Protein AF-A0A2V8EY03-F1 (afdb_monomer)

Nearest PDB structures (foldseek):
  9e9r-assembly1_A  TM=2.839E-01  e=5.699E+00  Homo sapiens

Mean predicted aligned error: 10.55 Å

Sequence (210 aa):
YAADNVRARGQITAAAVLVAEADVLAYGANVTTTKGSIGVDEPFPFRFQSTAGAVDLRRVPATVPVPRVESLLTFEYDVSGQFGDPFIIGHATFARSAFLGATIGAGTVGSIDTRQKPLRFSGDGGIDGINLKRFGEGLDVGWLRDPRYAGTVSGHFHMDGAGTSAAALTLSGDGHVSIAELFNRSGGALRGREARRVADRIGERHRDRP

Solvent-accessible surface area (backbone atoms only — not comparable to full-atom values): 10659 Å² total; per-residue (Å²): 137,71,70,44,78,75,46,74,45,65,48,80,55,98,62,29,41,37,34,55,36,31,40,33,34,46,54,78,14,46,34,41,33,66,37,34,39,35,36,74,53,89,45,29,39,35,37,39,35,33,35,42,35,56,35,34,42,62,52,49,60,88,90,52,90,63,73,73,32,66,37,35,36,26,30,39,32,46,36,37,38,28,66,50,85,65,34,45,37,37,41,34,42,24,42,70,20,34,48,62,81,13,39,37,33,59,71,19,35,37,39,37,32,53,78,44,87,64,27,38,35,37,37,42,36,41,37,38,55,38,37,32,40,54,45,12,64,63,69,70,36,71,75,36,52,39,68,77,52,34,35,38,37,23,27,39,40,38,37,41,36,32,42,85,42,90,90,52,50,50,74,53,63,59,62,56,74,71,43,46,48,38,42,48,100,73,89,46,80,39,61,57,73,59,46,48,60,53,52,56,56,53,63,59,67,68,73,78,65,136

Radius of gyration: 20.12 Å; Cα contacts (8 Å, |Δi|>4): 514; chains: 1; bounding box: 48×39×58 Å

pLDDT: mean 78.62, std 20.46, range [29.91, 98.0]

Structure (mmCIF, N/CA/C/O backbone):
data_AF-A0A2V8EY03-F1
#
_entry.id   AF-A0A2V8EY03-F1
#
loop_
_atom_site.group_PDB
_atom_site.id
_atom_site.type_symbol
_atom_site.label_atom_id
_atom_site.label_alt_id
_atom_site.label_comp_id
_atom_site.label_asym_id
_atom_site.label_entity_id
_atom_site.label_seq_id
_atom_site.pdbx_PDB_ins_code
_atom_site.Cartn_x
_atom_site.Cartn_y
_atom_site.Cartn_z
_atom_site.occupancy
_atom_site.B_iso_or_equiv
_atom_site.auth_seq_id
_atom_site.auth_comp_id
_atom_site.auth_asym_id
_atom_site.auth_atom_id
_atom_site.pdbx_PDB_model_num
ATOM 1 N N . TYR A 1 1 ? -13.376 -13.787 0.606 1.00 52.00 1 TYR A N 1
ATOM 2 C CA . TYR A 1 1 ? -12.033 -13.322 1.004 1.00 52.00 1 TYR A CA 1
ATOM 3 C C . TYR A 1 1 ? -11.256 -14.540 1.476 1.00 52.00 1 TYR A C 1
ATOM 5 O O . TYR A 1 1 ? -11.828 -15.320 2.223 1.00 52.00 1 TYR A O 1
ATOM 13 N N . ALA A 1 2 ? -10.043 -14.763 0.963 1.00 58.56 2 ALA A N 1
ATOM 14 C CA . ALA A 1 2 ? -9.224 -15.933 1.292 1.00 58.56 2 ALA A CA 1
ATOM 15 C C . ALA A 1 2 ? -8.099 -15.493 2.234 1.00 58.56 2 ALA A C 1
ATOM 17 O O . ALA A 1 2 ? -7.255 -14.679 1.854 1.00 58.56 2 ALA A O 1
ATOM 18 N N . ALA A 1 3 ? -8.147 -15.984 3.465 1.00 63.00 3 ALA A N 1
ATOM 19 C CA . ALA A 1 3 ? -7.139 -15.767 4.484 1.00 63.00 3 ALA A CA 1
ATOM 20 C C . ALA A 1 3 ? -6.857 -17.121 5.129 1.00 63.00 3 ALA A C 1
ATOM 22 O O . ALA A 1 3 ? -7.783 -17.784 5.595 1.00 63.00 3 ALA A O 1
ATOM 23 N N . ASP A 1 4 ? -5.591 -17.506 5.136 1.00 75.38 4 ASP A N 1
ATOM 24 C CA . ASP A 1 4 ? -5.122 -18.748 5.729 1.00 75.38 4 ASP A CA 1
ATOM 25 C C . ASP A 1 4 ? -4.321 -18.431 6.996 1.00 75.38 4 ASP A C 1
ATOM 27 O O . ASP A 1 4 ? -3.802 -17.325 7.171 1.00 75.38 4 ASP A O 1
ATOM 31 N N . ASN A 1 5 ? -4.203 -19.416 7.887 1.00 76.88 5 ASN A N 1
ATOM 32 C CA . ASN A 1 5 ? -3.362 -19.343 9.087 1.00 76.88 5 ASN A CA 1
ATOM 33 C C . ASN A 1 5 ? -3.631 -18.126 9.986 1.00 76.88 5 ASN A C 1
ATOM 35 O O . ASN A 1 5 ? -2.702 -17.547 10.542 1.00 76.88 5 ASN A O 1
ATOM 39 N N . VAL A 1 6 ? -4.903 -17.763 10.151 1.00 82.00 6 VAL A N 1
ATOM 40 C CA . VAL A 1 6 ? -5.304 -16.664 11.033 1.00 82.00 6 VAL A CA 1
ATOM 41 C C . VAL A 1 6 ? -5.027 -17.045 12.487 1.00 82.00 6 VAL A C 1
ATOM 43 O O . VAL A 1 6 ? -5.628 -17.976 13.026 1.00 82.00 6 VAL A O 1
ATOM 46 N N . ARG A 1 7 ? -4.139 -16.298 13.139 1.00 88.00 7 ARG A N 1
ATOM 47 C CA . ARG A 1 7 ? -3.936 -16.316 14.590 1.00 88.00 7 ARG A CA 1
ATOM 48 C C . ARG A 1 7 ? -4.198 -14.917 15.101 1.00 88.00 7 ARG A C 1
ATOM 50 O O . ARG A 1 7 ? -3.575 -13.986 14.623 1.00 88.00 7 ARG A O 1
ATOM 57 N N . ALA A 1 8 ? -5.116 -14.758 16.044 1.00 88.81 8 ALA A N 1
ATOM 58 C CA . ALA A 1 8 ? -5.439 -13.450 16.595 1.00 88.81 8 ALA A CA 1
ATOM 59 C C . ALA A 1 8 ? -5.642 -13.542 18.102 1.00 88.81 8 ALA A C 1
ATOM 61 O O . ALA A 1 8 ? -6.217 -14.509 18.608 1.00 88.81 8 ALA A O 1
ATOM 62 N N . ARG A 1 9 ? -5.198 -12.510 18.810 1.00 93.00 9 ARG A N 1
ATOM 63 C CA . ARG A 1 9 ? -5.432 -12.332 20.237 1.00 93.00 9 ARG A CA 1
ATOM 64 C C . ARG A 1 9 ? -6.018 -10.953 20.470 1.00 93.00 9 ARG A C 1
ATOM 66 O O . ARG A 1 9 ? -5.581 -9.952 19.904 1.00 93.00 9 ARG A O 1
ATOM 73 N N . GLY A 1 10 ? -7.012 -10.906 21.341 1.00 91.38 10 GLY A N 1
ATOM 74 C CA . GLY A 1 10 ? -7.762 -9.693 21.583 1.00 91.38 10 GLY A CA 1
ATOM 75 C C . GLY A 1 10 ? -8.733 -9.825 22.738 1.00 91.38 10 GLY A C 1
ATOM 76 O O . GLY A 1 10 ? -8.741 -10.825 23.457 1.00 91.38 10 GLY A O 1
ATOM 77 N N . GLN A 1 11 ? -9.545 -8.792 22.906 1.00 94.56 11 GLN A N 1
ATOM 78 C CA . GLN A 1 11 ? -10.611 -8.734 23.894 1.00 94.56 11 GLN A CA 1
ATOM 79 C C . GLN A 1 11 ? -11.867 -8.184 23.236 1.00 94.56 11 GLN A C 1
ATOM 81 O O . GLN A 1 11 ? -11.807 -7.224 22.472 1.00 94.56 11 GLN A O 1
ATOM 86 N N . ILE A 1 12 ? -13.010 -8.783 23.551 1.00 92.06 12 ILE A N 1
ATOM 87 C CA . ILE A 1 12 ? -14.308 -8.239 23.168 1.00 92.06 12 ILE A CA 1
ATOM 88 C C . ILE A 1 12 ? -14.831 -7.453 24.363 1.00 92.06 12 ILE A C 1
ATOM 90 O O . ILE A 1 12 ? -14.887 -7.961 25.482 1.00 92.06 12 ILE A O 1
ATOM 94 N N . THR A 1 13 ? -15.179 -6.200 24.120 1.00 93.19 13 THR A N 1
ATOM 95 C CA . THR A 1 13 ? -15.800 -5.302 25.092 1.00 93.19 13 THR A CA 1
ATOM 96 C C . THR A 1 13 ? -17.244 -5.045 24.681 1.00 93.19 13 THR A C 1
ATOM 98 O O . THR A 1 13 ? -17.660 -5.425 23.588 1.00 93.19 13 THR A O 1
ATOM 101 N N . ALA A 1 14 ? -18.005 -4.353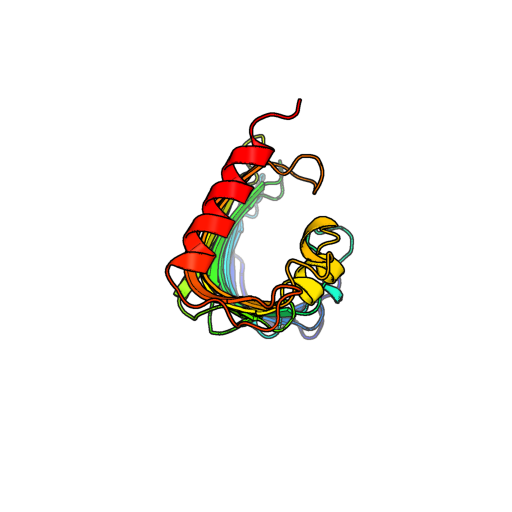 25.528 1.00 90.69 14 ALA A N 1
ATOM 102 C CA . ALA A 1 14 ? -19.360 -3.940 25.175 1.00 90.69 14 ALA A CA 1
ATOM 103 C C . ALA A 1 14 ? -19.413 -2.995 23.957 1.00 90.69 14 ALA A C 1
ATOM 105 O O . ALA A 1 14 ? -20.443 -2.937 23.305 1.00 90.69 14 ALA A O 1
ATOM 106 N N . ALA A 1 15 ? -18.326 -2.271 23.654 1.00 91.19 15 ALA A N 1
ATOM 107 C CA . ALA A 1 15 ? -18.297 -1.248 22.603 1.00 91.19 15 ALA A CA 1
ATOM 108 C C . ALA A 1 15 ? -17.437 -1.626 21.380 1.00 91.19 15 ALA A C 1
ATOM 110 O O . ALA A 1 15 ? -17.588 -1.048 20.303 1.00 91.19 15 ALA A O 1
ATOM 111 N N . ALA A 1 16 ? -16.496 -2.562 21.527 1.00 94.25 16 ALA A N 1
ATOM 112 C CA . ALA A 1 16 ? -15.531 -2.880 20.479 1.00 94.25 16 ALA A CA 1
ATOM 113 C C . ALA A 1 16 ? -14.895 -4.265 20.633 1.00 94.25 16 ALA A C 1
ATOM 115 O O . ALA A 1 16 ? -14.679 -4.757 21.744 1.00 94.25 16 ALA A O 1
ATOM 116 N N . VAL A 1 17 ? -14.478 -4.829 19.504 1.00 94.81 17 VAL A N 1
ATOM 117 C CA . VAL A 1 17 ? -13.487 -5.903 19.426 1.00 94.81 17 VAL A CA 1
ATOM 118 C C . VAL A 1 17 ? -12.104 -5.264 19.340 1.00 94.81 17 VAL A C 1
ATOM 120 O O . VAL A 1 17 ? -11.793 -4.584 18.365 1.00 94.81 17 VAL A O 1
ATOM 123 N N . LEU A 1 18 ? -11.272 -5.473 20.356 1.00 95.38 18 LEU A N 1
ATOM 124 C CA . LEU A 1 18 ? -9.893 -4.992 20.419 1.00 95.38 18 LEU A CA 1
ATOM 125 C C . LEU A 1 18 ? -8.947 -6.111 19.989 1.00 95.38 18 LEU A C 1
ATOM 127 O O . LEU A 1 18 ? -8.931 -7.174 20.605 1.00 95.38 18 LEU A O 1
ATOM 131 N N . VAL A 1 19 ? -8.141 -5.866 18.961 1.00 93.69 19 VAL A N 1
ATOM 132 C CA . VAL A 1 19 ? -7.123 -6.796 18.459 1.00 93.69 19 VAL A CA 1
ATOM 133 C C . VAL A 1 19 ? -5.767 -6.341 18.991 1.00 93.69 19 VAL A C 1
ATOM 135 O O . VAL A 1 19 ? -5.288 -5.265 18.635 1.00 93.69 19 VAL A O 1
ATOM 138 N N . ALA A 1 20 ? -5.171 -7.140 19.874 1.00 92.75 20 ALA A N 1
ATOM 139 C CA . ALA A 1 20 ? -3.846 -6.875 20.430 1.00 92.75 20 ALA A CA 1
ATOM 140 C C . ALA A 1 20 ? -2.740 -7.343 19.478 1.00 92.75 20 ALA A C 1
ATOM 142 O O . ALA A 1 20 ? -1.731 -6.671 19.327 1.00 92.75 20 ALA A O 1
ATOM 143 N N . GLU A 1 21 ? -2.946 -8.485 18.828 1.00 92.75 21 GLU A N 1
ATOM 144 C CA . GLU A 1 21 ? -2.039 -9.034 17.823 1.00 92.75 21 GLU A CA 1
ATOM 145 C C . GLU A 1 21 ? -2.836 -9.912 16.855 1.00 92.75 21 GLU A C 1
ATOM 147 O O . GLU A 1 21 ? -3.789 -10.587 17.265 1.00 92.75 21 GLU A O 1
ATOM 152 N N . ALA A 1 22 ? -2.469 -9.905 15.577 1.00 91.56 22 ALA A N 1
ATOM 153 C CA . ALA A 1 22 ? -2.949 -10.898 14.627 1.00 91.56 22 ALA A CA 1
ATOM 154 C C . ALA A 1 22 ? -1.904 -11.198 13.554 1.00 91.56 22 ALA A C 1
ATOM 156 O O . ALA A 1 22 ? -1.328 -10.274 12.998 1.00 91.56 22 ALA A O 1
ATOM 157 N N . ASP A 1 23 ? -1.721 -12.469 13.221 1.00 93.25 23 ASP A N 1
ATOM 158 C CA . ASP A 1 23 ? -0.920 -12.938 12.097 1.00 93.25 23 ASP A CA 1
ATOM 159 C C . ASP A 1 23 ? -1.831 -13.642 11.099 1.00 93.25 23 ASP A C 1
ATOM 161 O O . ASP A 1 23 ? -2.635 -14.507 11.463 1.00 93.25 23 ASP A O 1
ATOM 165 N N . VAL A 1 24 ? -1.731 -13.248 9.833 1.00 90.12 24 VAL A N 1
ATOM 166 C CA . VAL A 1 24 ? -2.595 -13.733 8.759 1.00 90.12 24 VAL A CA 1
ATOM 167 C C . VAL A 1 24 ? -1.783 -13.912 7.485 1.00 90.12 24 VAL A C 1
ATOM 169 O O . VAL A 1 24 ? -1.008 -13.037 7.102 1.00 90.12 24 VAL A O 1
ATOM 172 N N . LEU A 1 25 ? -2.013 -15.016 6.774 1.00 88.19 25 LEU A N 1
ATOM 173 C CA . LEU A 1 25 ? -1.586 -15.155 5.387 1.00 88.19 25 LEU A CA 1
ATOM 174 C C . LEU A 1 25 ? -2.746 -14.738 4.478 1.00 88.19 25 LEU A C 1
ATOM 176 O O . LEU A 1 25 ? -3.674 -15.508 4.230 1.00 88.19 25 LEU A O 1
ATOM 180 N N . ALA A 1 26 ? -2.706 -13.506 3.981 1.00 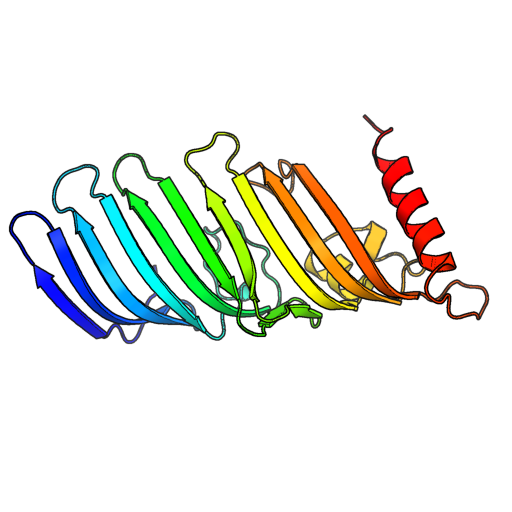83.19 26 ALA A N 1
ATOM 181 C CA . ALA A 1 26 ? -3.734 -12.961 3.102 1.00 83.19 26 ALA A CA 1
ATOM 182 C C . ALA A 1 26 ? -3.198 -12.900 1.672 1.00 83.19 26 ALA A C 1
ATOM 184 O O . ALA A 1 26 ? -2.265 -12.158 1.376 1.00 83.19 26 ALA A O 1
ATOM 185 N N . TYR A 1 27 ? -3.780 -13.687 0.765 1.00 82.81 27 TYR A N 1
ATOM 186 C CA . TYR A 1 27 ? -3.400 -13.687 -0.658 1.00 82.81 27 TYR A CA 1
ATOM 187 C C . TYR A 1 27 ? -1.919 -14.023 -0.920 1.00 82.81 27 TYR A C 1
ATOM 189 O O . TYR A 1 27 ? -1.349 -13.659 -1.946 1.00 82.81 27 TYR A O 1
ATOM 197 N N . GLY A 1 28 ? -1.292 -14.774 -0.011 1.00 83.38 28 GLY A N 1
ATOM 198 C CA . GLY A 1 28 ? 0.138 -15.095 -0.049 1.00 83.38 28 GLY A CA 1
ATOM 199 C C . GLY A 1 28 ? 1.054 -14.011 0.525 1.00 83.38 28 GLY A C 1
ATOM 200 O O . GLY A 1 28 ? 2.261 -14.224 0.544 1.00 83.38 28 GLY A O 1
ATOM 201 N N . ALA A 1 29 ? 0.501 -12.893 1.003 1.00 88.38 29 ALA A N 1
ATOM 202 C CA . ALA A 1 29 ? 1.228 -11.892 1.770 1.00 88.38 29 ALA A CA 1
ATOM 203 C C . ALA A 1 29 ? 1.115 -12.183 3.269 1.00 88.38 29 ALA A C 1
ATOM 205 O O . ALA A 1 29 ? 0.038 -12.536 3.761 1.00 88.38 29 ALA A O 1
ATOM 206 N N . ASN A 1 30 ? 2.218 -12.001 3.990 1.00 92.38 30 ASN A N 1
ATOM 207 C CA . ASN A 1 30 ? 2.217 -12.085 5.446 1.00 92.38 30 ASN A CA 1
ATOM 208 C C . ASN A 1 30 ? 1.724 -10.755 6.003 1.00 92.38 30 ASN A C 1
ATOM 210 O O . ASN A 1 30 ? 2.289 -9.713 5.673 1.00 92.38 30 ASN A O 1
ATOM 214 N N . VAL A 1 31 ? 0.684 -10.791 6.825 1.00 93.50 31 VAL A N 1
ATOM 215 C CA . VAL A 1 31 ? 0.124 -9.615 7.482 1.00 93.50 31 VAL A CA 1
ATOM 216 C C . VAL A 1 31 ? 0.211 -9.813 8.984 1.00 93.50 31 VAL A C 1
ATOM 218 O O . VAL A 1 31 ? -0.333 -10.785 9.503 1.00 93.50 31 VAL A O 1
ATOM 221 N N . THR A 1 32 ? 0.854 -8.871 9.665 1.00 95.44 32 THR A N 1
ATOM 222 C CA . THR A 1 32 ? 0.907 -8.817 11.127 1.00 95.44 32 THR A CA 1
ATOM 223 C C . THR A 1 32 ? 0.245 -7.531 11.595 1.00 95.44 32 THR A C 1
ATOM 225 O O . THR A 1 32 ? 0.669 -6.439 11.230 1.00 95.44 32 THR A O 1
ATOM 228 N N . THR A 1 33 ? -0.800 -7.639 12.403 1.00 94.25 33 THR A N 1
ATOM 229 C CA . THR A 1 33 ? -1.476 -6.523 13.065 1.00 94.25 33 THR A CA 1
ATOM 230 C C . THR A 1 33 ? -0.955 -6.402 14.486 1.00 94.25 33 THR A C 1
ATOM 232 O O . THR A 1 33 ? -1.011 -7.367 15.238 1.00 94.25 33 THR A O 1
ATOM 235 N N . THR A 1 34 ? -0.492 -5.216 14.873 1.00 92.81 34 THR A N 1
ATOM 236 C CA . THR A 1 34 ? 0.015 -4.929 16.230 1.00 92.81 34 THR A CA 1
ATOM 237 C C . THR A 1 34 ? -0.983 -4.154 17.081 1.00 92.81 34 THR A C 1
ATOM 239 O O . THR A 1 34 ? -0.852 -4.075 18.300 1.00 92.81 34 THR A O 1
ATOM 242 N N . LYS A 1 35 ? -1.983 -3.545 16.440 1.00 93.00 35 LYS A N 1
ATOM 243 C CA . LYS A 1 35 ? -3.084 -2.866 17.113 1.00 93.00 35 LYS A CA 1
ATOM 244 C C . LYS A 1 35 ? -4.276 -2.784 16.181 1.00 93.00 35 LYS A C 1
ATOM 246 O O . LYS A 1 35 ? -4.161 -2.262 15.076 1.00 93.00 35 LYS A O 1
ATOM 251 N N . GLY A 1 36 ? -5.429 -3.251 16.630 1.00 94.25 36 GLY A N 1
ATOM 252 C CA . GLY A 1 36 ? -6.662 -3.140 15.868 1.00 94.25 36 GLY A CA 1
ATOM 253 C C . GLY A 1 36 ? -7.879 -2.916 16.745 1.00 94.25 36 GLY A C 1
ATOM 254 O O . GLY A 1 36 ? -7.889 -3.240 17.932 1.00 94.25 36 GLY A O 1
ATOM 255 N N . SER A 1 37 ? -8.920 -2.360 16.150 1.00 96.06 37 SER A N 1
ATOM 256 C CA . SER A 1 37 ? -10.213 -2.171 16.794 1.00 96.06 37 SER A CA 1
ATOM 257 C C . SER A 1 37 ? -11.321 -2.240 15.759 1.00 96.06 37 SER A C 1
ATOM 259 O O . SER A 1 37 ? -11.172 -1.651 14.689 1.00 96.06 37 SER A O 1
ATOM 261 N N . ILE A 1 38 ? -12.428 -2.891 16.100 1.00 95.56 38 ILE A N 1
ATOM 262 C CA . ILE A 1 38 ? -13.676 -2.868 15.333 1.00 95.56 38 ILE A CA 1
ATOM 263 C C . ILE A 1 38 ? -14.803 -2.496 16.300 1.00 95.56 38 ILE A C 1
ATOM 265 O O . ILE A 1 38 ? -15.003 -3.192 17.294 1.00 95.56 38 ILE A O 1
ATOM 269 N N . GLY A 1 39 ? -15.516 -1.403 16.039 1.00 94.56 39 GLY A N 1
ATOM 270 C CA . GLY A 1 39 ? -16.718 -1.024 16.779 1.00 94.56 39 GLY A CA 1
ATOM 271 C C . GLY A 1 39 ? -17.846 -2.020 16.519 1.00 94.56 39 GLY A C 1
ATOM 272 O O . GLY A 1 39 ? -18.019 -2.473 15.389 1.00 94.56 39 GLY A O 1
ATOM 273 N N . VAL A 1 40 ? -18.583 -2.388 17.567 1.00 94.19 40 VAL A N 1
ATOM 274 C CA . VAL A 1 40 ? -19.677 -3.375 17.463 1.00 94.19 40 VAL A CA 1
ATOM 275 C C . VAL A 1 40 ? -21.012 -2.755 17.063 1.00 94.19 40 VAL A C 1
ATOM 277 O O . VAL A 1 40 ? -21.906 -3.487 16.655 1.00 94.19 40 VAL A O 1
ATOM 280 N N . ASP A 1 41 ? -21.128 -1.432 17.154 1.00 92.06 41 ASP A N 1
ATOM 281 C CA . ASP A 1 41 ? -22.307 -0.677 16.741 1.00 92.06 41 ASP A CA 1
ATOM 282 C C . ASP A 1 41 ? -22.111 -0.100 15.338 1.00 92.06 41 ASP A C 1
ATOM 284 O O . ASP A 1 41 ? -20.998 0.287 14.961 1.00 92.06 41 ASP A O 1
ATOM 288 N N . GLU A 1 42 ? -23.200 -0.005 14.573 1.00 89.75 42 GLU A N 1
ATOM 289 C CA . GLU A 1 42 ? -23.217 0.646 13.261 1.00 89.75 42 GLU A CA 1
ATOM 290 C C . GLU A 1 42 ? -22.685 2.096 13.379 1.00 89.75 42 GLU A C 1
ATOM 292 O O . GLU A 1 42 ? -23.058 2.803 14.320 1.00 89.75 42 GLU A O 1
ATOM 297 N N . PRO A 1 43 ? -21.779 2.566 12.491 1.00 93.50 43 PRO A N 1
ATOM 298 C CA . PRO A 1 43 ? -21.393 2.010 11.186 1.00 93.50 43 PRO A CA 1
ATOM 299 C C . PRO A 1 43 ? -20.271 0.959 11.222 1.00 93.50 43 PRO A C 1
ATOM 301 O O . PRO A 1 43 ? -19.668 0.656 10.192 1.00 93.50 43 PRO A O 1
ATOM 304 N N . PHE A 1 44 ? -19.977 0.382 12.385 1.00 94.56 44 PHE A N 1
ATOM 305 C CA . PHE A 1 44 ? -18.895 -0.578 12.607 1.00 94.56 44 PHE A CA 1
ATOM 306 C C . PHE A 1 44 ? -17.534 0.006 12.197 1.00 94.56 44 PHE A C 1
ATOM 308 O O . PHE A 1 44 ? -16.883 -0.492 11.268 1.00 94.56 44 PHE A O 1
ATOM 315 N N . PRO A 1 45 ? -17.105 1.111 12.836 1.00 96.19 45 PRO A N 1
ATOM 316 C CA . PRO A 1 45 ? -15.829 1.734 12.524 1.00 96.19 45 PRO A CA 1
ATOM 317 C C . PRO A 1 45 ? -14.685 0.774 12.837 1.00 96.19 45 PRO A C 1
ATOM 319 O O . PRO A 1 45 ? -14.722 0.049 13.830 1.00 96.19 45 PRO A O 1
ATOM 322 N N . PHE A 1 46 ? -13.633 0.795 12.032 1.00 96.00 46 PHE A N 1
ATOM 323 C CA . PHE A 1 46 ? -12.443 -0.005 12.274 1.00 96.00 46 PHE A CA 1
ATOM 324 C C . PHE A 1 46 ? -11.167 0.819 12.154 1.00 96.00 46 PHE A C 1
ATOM 326 O O . PHE A 1 46 ? -11.111 1.834 11.458 1.00 96.00 46 PHE A O 1
ATOM 333 N N . ARG A 1 47 ? -10.117 0.344 12.824 1.00 96.69 47 ARG A N 1
ATOM 334 C CA . ARG A 1 47 ? -8.746 0.817 12.645 1.00 96.69 47 ARG A CA 1
ATOM 335 C C . ARG A 1 47 ? -7.776 -0.335 12.831 1.00 96.69 47 ARG A C 1
ATOM 337 O O . ARG A 1 47 ? -7.949 -1.114 13.762 1.00 96.69 47 ARG A O 1
ATOM 344 N N . PHE A 1 48 ? -6.752 -0.411 11.992 1.00 95.50 48 PHE A N 1
ATOM 345 C CA . PHE A 1 48 ? -5.687 -1.400 12.091 1.00 95.50 48 PHE A CA 1
ATOM 346 C C . PHE A 1 48 ? -4.332 -0.755 11.825 1.00 95.50 48 PHE A C 1
ATOM 348 O O . PHE A 1 48 ? -4.151 -0.073 10.822 1.00 95.50 48 PHE A O 1
ATOM 355 N N . GLN A 1 49 ? -3.383 -1.023 12.713 1.00 96.81 49 GLN A N 1
ATOM 356 C CA . GLN A 1 49 ? -1.960 -0.775 12.534 1.00 96.81 49 GLN A CA 1
ATOM 357 C C . GLN A 1 49 ? -1.312 -2.118 12.246 1.00 96.81 49 GLN A C 1
ATOM 359 O O . GLN A 1 49 ? -1.467 -3.074 13.015 1.00 96.81 49 GLN A O 1
ATOM 364 N N . SER A 1 50 ? -0.704 -2.248 11.076 1.00 95.69 50 SER A N 1
ATOM 365 C CA . SER A 1 50 ? -0.265 -3.541 10.565 1.00 95.69 50 SER A CA 1
ATOM 366 C C . SER A 1 50 ? 0.949 -3.412 9.660 1.00 95.69 50 SER A C 1
ATOM 368 O O . SER A 1 50 ? 1.231 -2.351 9.119 1.00 95.69 50 SER A O 1
ATOM 370 N N . THR A 1 51 ? 1.639 -4.523 9.460 1.00 96.75 51 THR A N 1
ATOM 371 C CA . THR A 1 51 ? 2.719 -4.669 8.492 1.00 96.75 51 THR A CA 1
ATOM 372 C C . THR A 1 51 ? 2.310 -5.735 7.494 1.00 96.75 51 THR A C 1
ATOM 374 O O . THR A 1 51 ? 1.902 -6.825 7.887 1.00 96.75 51 THR A O 1
ATOM 377 N N . ALA A 1 52 ? 2.424 -5.427 6.206 1.00 95.38 52 ALA A N 1
ATOM 378 C CA . ALA A 1 52 ? 2.313 -6.401 5.134 1.00 95.38 52 ALA A CA 1
ATOM 379 C C . ALA A 1 52 ? 3.704 -6.679 4.561 1.00 95.38 52 ALA A C 1
ATOM 381 O O . ALA A 1 52 ? 4.480 -5.754 4.322 1.00 95.38 52 ALA A O 1
ATOM 382 N N . GLY A 1 53 ? 4.013 -7.949 4.320 1.00 95.81 53 GLY A N 1
ATOM 383 C CA . GLY A 1 53 ? 5.269 -8.393 3.731 1.00 95.81 53 GLY A CA 1
ATOM 384 C C . GLY A 1 53 ? 5.044 -9.302 2.532 1.00 95.81 53 GLY A C 1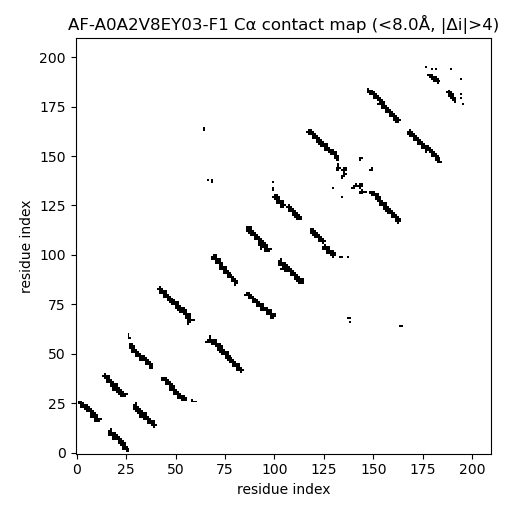
ATOM 385 O O . GLY A 1 53 ? 4.134 -10.135 2.529 1.00 95.81 53 GLY A O 1
ATOM 386 N N . ALA A 1 54 ? 5.920 -9.162 1.535 1.00 93.75 54 ALA A N 1
ATOM 387 C CA . ALA A 1 54 ? 5.923 -9.967 0.315 1.00 93.75 54 ALA A CA 1
ATOM 388 C C . ALA A 1 54 ? 4.607 -9.906 -0.490 1.00 93.75 54 ALA A C 1
ATOM 390 O O . ALA A 1 54 ? 4.169 -10.901 -1.066 1.00 93.75 54 ALA A O 1
ATOM 391 N N . VAL A 1 55 ? 3.973 -8.731 -0.551 1.00 94.44 55 VAL A N 1
ATOM 392 C CA . VAL A 1 55 ? 2.734 -8.541 -1.315 1.00 94.44 55 VAL A CA 1
ATOM 393 C C . VAL A 1 55 ? 3.015 -8.631 -2.818 1.00 94.44 55 VAL A C 1
ATOM 395 O O . VAL A 1 55 ? 3.728 -7.796 -3.387 1.00 94.44 55 VAL A O 1
ATOM 398 N N . ASP A 1 56 ? 2.392 -9.617 -3.462 1.00 94.19 56 ASP A N 1
ATOM 399 C CA . ASP A 1 56 ? 2.364 -9.794 -4.915 1.00 94.19 56 ASP A CA 1
ATOM 400 C C . ASP A 1 56 ? 0.986 -9.398 -5.465 1.00 94.19 56 ASP A C 1
ATOM 402 O O . ASP A 1 56 ? -0.017 -10.081 -5.231 1.00 94.19 56 ASP A O 1
ATOM 406 N N . LEU A 1 57 ? 0.923 -8.297 -6.217 1.00 90.00 57 LEU A N 1
ATOM 407 C CA . LEU A 1 57 ? -0.330 -7.744 -6.737 1.00 90.00 57 LEU A CA 1
ATOM 408 C C . LEU A 1 57 ? -1.042 -8.674 -7.730 1.00 90.00 57 LEU A C 1
ATOM 410 O O . LEU A 1 57 ? -2.257 -8.549 -7.921 1.00 90.00 57 LEU A O 1
ATOM 414 N N . ARG A 1 58 ? -0.333 -9.650 -8.315 1.00 91.69 58 ARG A N 1
ATOM 415 C CA . ARG A 1 58 ? -0.937 -10.702 -9.154 1.00 91.69 58 ARG A CA 1
ATOM 416 C C . ARG A 1 58 ? -1.825 -11.649 -8.349 1.00 91.69 58 ARG A C 1
ATOM 418 O O . ARG A 1 58 ? -2.722 -12.261 -8.920 1.00 91.69 58 ARG A O 1
ATOM 425 N N . ARG A 1 59 ? -1.572 -11.779 -7.042 1.00 91.06 59 ARG A N 1
ATOM 426 C CA . ARG A 1 59 ? -2.307 -12.674 -6.133 1.00 91.06 59 ARG A CA 1
ATOM 427 C C . ARG A 1 59 ? -3.471 -11.984 -5.426 1.00 91.06 59 ARG A C 1
ATOM 429 O O . ARG A 1 59 ? -4.329 -12.657 -4.861 1.00 91.06 59 ARG A O 1
ATOM 436 N N . VAL A 1 60 ? -3.502 -10.653 -5.448 1.00 84.81 60 VAL A N 1
ATOM 437 C CA . VAL A 1 60 ? -4.584 -9.858 -4.859 1.00 84.81 60 VAL A CA 1
ATOM 438 C C . VAL A 1 60 ? -5.903 -10.133 -5.612 1.00 84.81 60 VAL A C 1
ATOM 440 O O . VAL A 1 60 ? -5.881 -10.272 -6.838 1.00 84.81 60 VAL A O 1
ATOM 443 N N . PRO A 1 61 ? -7.065 -10.198 -4.925 1.00 81.31 61 PRO A N 1
ATOM 444 C CA . PRO A 1 61 ? -8.350 -10.479 -5.562 1.00 81.31 61 PRO A CA 1
ATOM 445 C C . PRO A 1 61 ? -8.693 -9.500 -6.675 1.00 81.31 61 PRO A C 1
ATOM 447 O O . PRO A 1 61 ? -8.500 -8.296 -6.512 1.00 81.31 61 PRO A O 1
ATOM 450 N N . ALA A 1 62 ? -9.315 -10.014 -7.742 1.00 77.88 62 ALA A N 1
ATOM 451 C CA . ALA A 1 62 ? -9.764 -9.243 -8.903 1.00 77.88 62 ALA A CA 1
ATOM 452 C C . ALA A 1 62 ? -10.629 -8.019 -8.542 1.00 77.88 62 ALA A C 1
ATOM 454 O O . ALA A 1 62 ? -10.596 -7.024 -9.259 1.00 77.88 62 ALA A O 1
ATOM 455 N N . THR A 1 63 ? -11.351 -8.078 -7.418 1.00 71.50 63 THR A N 1
ATOM 456 C CA . THR A 1 63 ? -12.211 -7.006 -6.896 1.00 71.50 63 THR A CA 1
ATOM 457 C C . THR A 1 63 ? -11.451 -5.778 -6.393 1.00 71.50 63 THR A C 1
ATOM 459 O O . THR A 1 63 ? -12.044 -4.710 -6.278 1.00 71.50 63 THR A O 1
ATOM 462 N N . VAL A 1 64 ? -10.155 -5.899 -6.090 1.00 70.62 64 VAL A N 1
ATOM 463 C CA . VAL A 1 64 ? -9.320 -4.771 -5.654 1.00 70.62 64 VAL A CA 1
ATOM 464 C C . VAL A 1 64 ? -8.744 -4.071 -6.891 1.00 70.62 64 VAL A C 1
ATOM 466 O O . VAL A 1 64 ? -8.029 -4.731 -7.645 1.00 70.62 64 VAL A O 1
ATOM 469 N N . PRO A 1 65 ? -8.992 -2.770 -7.120 1.00 66.31 65 PRO A N 1
ATOM 470 C CA . PRO A 1 65 ? -8.601 -2.068 -8.345 1.00 66.31 65 PRO A CA 1
ATOM 471 C C . PRO A 1 65 ? -7.109 -1.691 -8.344 1.00 66.31 65 PRO A C 1
ATOM 473 O O . PRO A 1 65 ? -6.742 -0.526 -8.241 1.00 66.31 65 PRO A O 1
ATOM 476 N N . VAL A 1 66 ? -6.234 -2.690 -8.447 1.00 74.00 66 VAL A N 1
ATOM 477 C CA . VAL A 1 66 ? -4.775 -2.522 -8.538 1.00 74.00 66 VAL A CA 1
ATOM 478 C C . VAL A 1 66 ? -4.226 -3.233 -9.781 1.00 74.00 66 VAL A C 1
ATOM 480 O O . VAL A 1 66 ? -4.791 -4.255 -10.188 1.00 74.00 66 VAL A O 1
ATOM 483 N N . PRO A 1 67 ? -3.125 -2.744 -10.386 1.00 73.12 67 PRO A N 1
ATOM 484 C CA . PRO A 1 67 ? -2.486 -3.419 -11.512 1.00 73.12 67 PRO A CA 1
ATOM 485 C C . PRO A 1 67 ? -2.057 -4.846 -11.150 1.00 73.12 67 PRO A C 1
ATOM 487 O O . PRO A 1 67 ? -1.427 -5.074 -10.118 1.00 73.12 67 PRO A O 1
ATOM 490 N N . ARG A 1 68 ? -2.365 -5.820 -12.015 1.00 85.62 68 ARG A N 1
ATOM 491 C CA . ARG A 1 68 ? -1.997 -7.236 -11.827 1.00 85.62 68 ARG A CA 1
ATOM 492 C C . ARG A 1 68 ? -0.591 -7.505 -12.337 1.00 85.62 68 ARG A C 1
ATOM 494 O O . ARG A 1 68 ? -0.392 -8.204 -13.325 1.00 85.62 68 ARG A O 1
ATOM 501 N N . VAL A 1 69 ? 0.383 -6.922 -11.657 1.00 88.88 69 VAL A N 1
ATOM 502 C CA . VAL A 1 69 ? 1.785 -6.947 -12.070 1.00 88.88 69 VAL A CA 1
ATOM 503 C 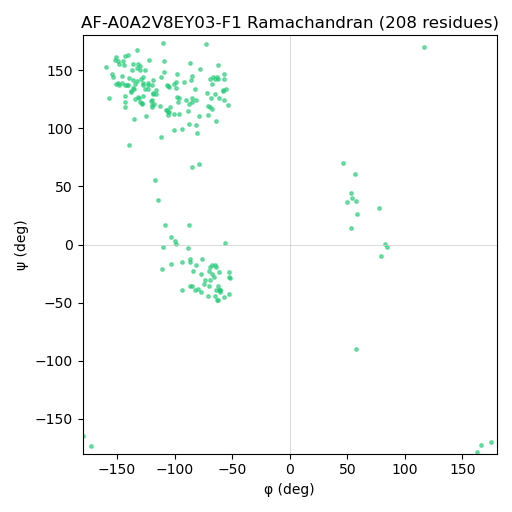C . VAL A 1 69 ? 2.677 -7.553 -11.008 1.00 88.88 69 VAL A C 1
ATOM 505 O O . VAL A 1 69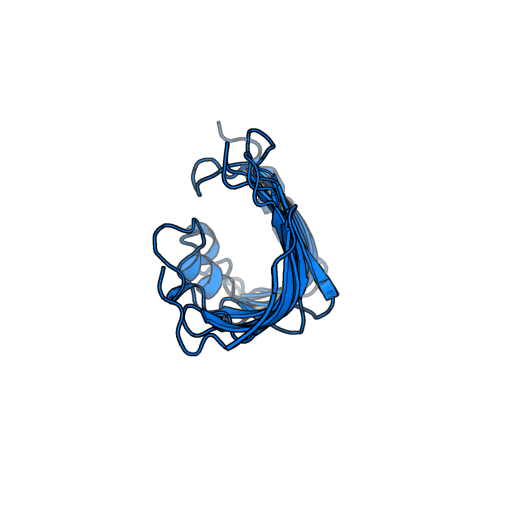 ? 2.327 -7.598 -9.832 1.00 88.88 69 VAL A O 1
ATOM 508 N N . GLU A 1 70 ? 3.844 -8.021 -11.438 1.00 93.25 70 GLU A N 1
ATOM 509 C CA . GLU A 1 70 ? 4.871 -8.513 -10.529 1.00 93.25 70 GLU A CA 1
ATOM 510 C C . GLU A 1 70 ? 5.268 -7.443 -9.512 1.00 93.25 70 GLU A C 1
ATOM 512 O O . GLU A 1 70 ? 5.708 -6.341 -9.866 1.00 93.25 70 GLU A O 1
ATOM 517 N N . SER A 1 71 ? 5.160 -7.815 -8.242 1.00 93.56 71 SER A N 1
ATOM 518 C CA . SER A 1 71 ? 5.590 -7.000 -7.123 1.00 93.56 71 SER A CA 1
ATOM 519 C C . SER A 1 71 ? 6.056 -7.867 -5.961 1.00 93.56 71 SER A C 1
ATOM 521 O O . SER A 1 71 ? 5.658 -9.023 -5.818 1.00 93.56 71 SER A O 1
ATOM 523 N N . LEU A 1 72 ? 6.868 -7.265 -5.105 1.00 96.12 72 LEU A N 1
ATOM 524 C CA . LEU A 1 72 ? 7.196 -7.767 -3.784 1.00 96.12 72 LEU A CA 1
ATOM 525 C C . LEU A 1 72 ? 7.222 -6.558 -2.852 1.00 96.12 72 LEU A C 1
ATOM 527 O O . LEU A 1 72 ? 8.258 -5.912 -2.685 1.00 96.12 72 LEU A O 1
ATOM 531 N N . LEU A 1 73 ? 6.048 -6.194 -2.336 1.00 95.44 73 LEU A N 1
ATOM 532 C CA . LEU A 1 73 ? 5.887 -4.998 -1.514 1.00 95.44 73 LEU A CA 1
ATOM 533 C C . LEU A 1 73 ? 5.899 -5.364 -0.034 1.00 95.44 73 LEU A C 1
ATOM 535 O O . LEU A 1 73 ? 5.228 -6.308 0.386 1.00 95.44 73 LEU A O 1
ATOM 539 N N . THR A 1 74 ? 6.643 -4.582 0.736 1.00 97.12 74 THR A N 1
ATOM 540 C CA . THR A 1 74 ? 6.684 -4.660 2.191 1.00 97.12 74 THR A CA 1
ATOM 541 C C . THR A 1 74 ? 6.474 -3.262 2.742 1.00 97.12 74 THR A C 1
ATOM 543 O O . THR A 1 74 ? 7.221 -2.344 2.405 1.00 97.12 74 THR A O 1
ATOM 546 N N . PHE A 1 75 ? 5.454 -3.089 3.572 1.00 97.00 75 PHE A N 1
ATOM 547 C CA . PHE A 1 75 ? 5.095 -1.790 4.123 1.00 97.00 75 PHE A CA 1
ATOM 548 C C . PHE A 1 75 ? 4.357 -1.937 5.447 1.00 97.00 75 PHE A C 1
ATOM 550 O O . PHE A 1 75 ? 3.588 -2.875 5.662 1.00 97.00 75 PHE A O 1
ATOM 557 N N . GLU A 1 76 ? 4.586 -0.975 6.325 1.00 97.19 76 GLU A N 1
ATOM 558 C CA . GLU A 1 76 ? 3.740 -0.733 7.486 1.00 97.19 76 GLU A CA 1
ATOM 559 C C . GLU A 1 76 ? 2.584 0.159 7.052 1.00 97.19 76 GLU A C 1
ATOM 561 O O . GLU A 1 76 ? 2.758 1.013 6.184 1.00 97.19 76 GLU A O 1
ATOM 566 N N . TYR A 1 77 ? 1.403 -0.036 7.624 1.00 95.56 77 TYR A N 1
ATOM 567 C CA . TYR A 1 77 ? 0.240 0.777 7.323 1.00 95.56 77 TYR A CA 1
ATOM 568 C C . TYR A 1 77 ? -0.664 0.984 8.538 1.00 95.56 77 TYR A C 1
ATOM 570 O O . TYR A 1 77 ? -0.843 0.098 9.375 1.00 95.56 77 TYR A O 1
ATOM 578 N N . ASP A 1 78 ? -1.259 2.173 8.601 1.00 96.06 78 ASP A N 1
ATOM 579 C CA . ASP A 1 78 ? -2.379 2.505 9.479 1.00 96.06 78 ASP A CA 1
ATOM 580 C C . ASP A 1 78 ? -3.592 2.741 8.587 1.00 96.06 78 ASP A C 1
ATOM 582 O O . ASP A 1 78 ? -3.574 3.597 7.697 1.00 96.06 78 ASP A O 1
ATOM 586 N N . VAL A 1 79 ? -4.625 1.933 8.784 1.00 94.88 79 VAL A N 1
ATOM 587 C CA . VAL A 1 79 ? -5.863 2.012 8.021 1.00 94.88 79 VAL A CA 1
ATOM 588 C C . VAL A 1 79 ? -7.030 2.203 8.967 1.00 94.88 79 VAL A C 1
ATOM 590 O O . VAL A 1 79 ? -7.146 1.506 9.970 1.00 94.88 79 VAL A O 1
ATOM 593 N N . SER A 1 80 ? -7.916 3.131 8.634 1.00 96.25 80 SER A N 1
ATOM 594 C CA . SER A 1 80 ? -9.176 3.352 9.333 1.00 96.25 80 SER A CA 1
ATOM 595 C C . SER A 1 80 ? -10.330 3.412 8.346 1.00 96.25 80 SER A C 1
ATOM 597 O O . SER A 1 80 ? -10.145 3.722 7.170 1.00 96.25 80 SER A O 1
ATOM 599 N N . GLY A 1 81 ? -11.522 3.080 8.810 1.00 93.94 81 GLY A N 1
ATOM 600 C CA . GLY A 1 81 ? -12.687 2.986 7.951 1.00 93.94 81 GLY A CA 1
ATOM 601 C C . GLY A 1 81 ? -13.928 2.603 8.726 1.00 93.94 81 GLY A C 1
ATOM 602 O O . GLY A 1 81 ? -13.955 2.664 9.955 1.00 93.94 81 GLY A O 1
ATOM 603 N N . GLN A 1 82 ? -14.947 2.190 7.994 1.00 94.38 82 GLN A N 1
ATOM 604 C CA . GLN A 1 82 ? -16.178 1.637 8.546 1.00 94.38 82 GLN A CA 1
ATOM 605 C C . GLN A 1 82 ? -16.798 0.659 7.549 1.00 94.38 82 GLN A C 1
ATOM 607 O O . GLN A 1 82 ? -16.476 0.704 6.358 1.00 94.38 82 GLN A O 1
ATOM 612 N N . PHE A 1 83 ? -17.651 -0.241 8.037 1.00 89.25 83 PHE A N 1
ATOM 613 C CA . PHE A 1 83 ? -18.328 -1.225 7.188 1.00 89.25 83 PHE A CA 1
ATOM 614 C C . PHE A 1 83 ? -19.708 -0.751 6.717 1.00 89.25 83 PHE A C 1
ATOM 616 O O . PHE A 1 83 ? -20.052 -0.980 5.558 1.00 89.25 83 PHE A O 1
ATOM 623 N N . GLY A 1 84 ? -20.479 -0.080 7.580 1.00 87.50 84 GLY A N 1
ATOM 624 C CA . GLY A 1 84 ? -21.686 0.651 7.183 1.00 87.50 84 GLY A CA 1
ATOM 625 C C . GLY A 1 84 ? -21.280 1.905 6.419 1.00 87.50 84 GLY A C 1
ATOM 626 O O . GLY A 1 84 ? -20.381 2.601 6.869 1.00 87.50 84 GLY A O 1
ATOM 627 N N . ASP A 1 85 ? -21.864 2.172 5.250 1.00 88.56 85 ASP A N 1
ATOM 628 C CA . ASP A 1 85 ? -21.397 3.210 4.312 1.00 88.56 85 ASP A CA 1
ATOM 629 C C . ASP A 1 85 ? -19.870 3.165 4.090 1.00 88.56 85 ASP A C 1
ATOM 631 O O . ASP A 1 85 ? -19.127 4.026 4.577 1.00 88.56 85 ASP A O 1
ATOM 635 N N . PRO A 1 86 ? -19.370 2.124 3.399 1.00 87.31 86 PRO A N 1
ATOM 636 C CA . PRO A 1 86 ? -17.974 1.728 3.478 1.00 87.31 86 PRO A CA 1
ATOM 637 C C . PRO A 1 86 ? -17.020 2.789 2.932 1.00 87.31 86 PRO A C 1
ATOM 639 O O . PRO A 1 86 ? -17.134 3.242 1.790 1.00 87.31 86 PRO A O 1
ATOM 642 N N . PHE A 1 87 ? -16.004 3.108 3.731 1.00 90.25 87 PHE A N 1
ATOM 643 C CA . PHE A 1 87 ? -14.847 3.881 3.296 1.00 90.25 87 PHE A CA 1
ATOM 644 C C . PHE A 1 87 ? -13.564 3.381 3.949 1.00 90.25 87 PHE A C 1
ATOM 646 O O . PHE A 1 87 ? -13.586 2.711 4.982 1.00 90.25 87 PHE A O 1
ATOM 653 N N . ILE A 1 88 ? -12.439 3.759 3.348 1.00 89.56 88 ILE A N 1
ATOM 654 C CA . ILE A 1 88 ? -11.096 3.479 3.831 1.00 89.56 88 ILE A CA 1
ATOM 655 C C . ILE A 1 88 ? -10.252 4.750 3.725 1.00 89.56 88 ILE A C 1
ATOM 657 O O . ILE A 1 88 ? -10.240 5.418 2.691 1.00 89.56 88 ILE A O 1
ATOM 661 N N . ILE A 1 89 ? -9.517 5.046 4.791 1.00 94.00 89 ILE A N 1
ATOM 662 C CA . ILE A 1 89 ? -8.406 5.994 4.824 1.00 94.00 89 ILE A CA 1
ATOM 663 C C . ILE A 1 89 ? -7.182 5.197 5.249 1.00 94.00 89 ILE A C 1
ATOM 665 O O . ILE A 1 89 ? -7.185 4.598 6.325 1.00 94.00 89 ILE A O 1
ATOM 669 N N . GLY A 1 90 ? -6.156 5.159 4.413 1.00 93.19 90 GLY A N 1
ATOM 670 C CA . GLY A 1 90 ? -4.955 4.371 4.654 1.00 93.19 90 GLY A CA 1
ATOM 671 C C . GLY A 1 90 ? -3.701 5.187 4.416 1.00 93.19 90 GLY A C 1
ATOM 672 O O . GLY A 1 90 ? -3.636 5.963 3.467 1.00 93.19 90 GLY A O 1
ATOM 673 N N . HIS A 1 91 ? -2.709 4.991 5.273 1.00 96.31 91 HIS A N 1
ATOM 674 C CA . HIS A 1 91 ? -1.364 5.529 5.118 1.00 96.31 91 HIS A CA 1
ATOM 675 C C . HIS A 1 91 ? -0.388 4.367 5.215 1.00 96.31 91 HIS A C 1
ATOM 677 O O . HIS A 1 91 ? -0.526 3.539 6.113 1.00 96.31 91 HIS A O 1
ATOM 683 N N . ALA A 1 92 ? 0.576 4.302 4.305 1.00 95.69 92 ALA A N 1
ATOM 684 C CA . ALA A 1 92 ? 1.580 3.253 4.271 1.00 95.69 92 ALA A CA 1
ATOM 685 C C . ALA A 1 92 ? 2.988 3.842 4.179 1.00 95.69 92 ALA A C 1
ATOM 687 O O . ALA A 1 92 ? 3.208 4.803 3.445 1.00 95.69 92 ALA A O 1
ATOM 688 N N . THR A 1 93 ? 3.936 3.217 4.872 1.00 98.00 93 THR A N 1
ATOM 689 C CA . THR A 1 93 ? 5.369 3.491 4.763 1.00 98.00 93 THR A CA 1
ATOM 690 C C . THR A 1 93 ? 6.062 2.218 4.308 1.00 98.00 93 THR A C 1
ATOM 692 O O . THR A 1 93 ? 6.022 1.186 4.978 1.00 98.00 93 THR A O 1
ATOM 695 N N . PHE A 1 94 ? 6.696 2.282 3.147 1.00 97.19 94 PHE A N 1
ATOM 696 C CA . PHE A 1 94 ? 7.333 1.143 2.514 1.00 97.19 94 PHE A CA 1
ATOM 697 C C . PHE A 1 94 ? 8.719 0.899 3.105 1.00 97.19 94 PHE A C 1
ATOM 699 O O . PHE A 1 94 ? 9.554 1.800 3.211 1.00 97.19 94 PHE A O 1
ATOM 706 N N . ALA A 1 95 ? 8.994 -0.362 3.419 1.00 97.62 95 ALA A N 1
ATOM 707 C CA . ALA A 1 95 ? 10.356 -0.864 3.434 1.00 97.62 95 ALA A CA 1
ATOM 708 C C . ALA A 1 95 ? 10.855 -1.004 1.986 1.00 97.62 95 ALA A C 1
ATOM 710 O O . ALA A 1 95 ? 10.087 -0.877 1.025 1.00 97.62 95 ALA A O 1
ATOM 711 N N . ARG A 1 96 ? 12.146 -1.312 1.810 1.00 96.88 96 ARG A N 1
ATOM 712 C CA . ARG A 1 96 ? 12.689 -1.595 0.475 1.00 96.88 96 ARG A CA 1
ATOM 713 C C . ARG A 1 96 ? 11.849 -2.683 -0.199 1.00 96.88 96 ARG A C 1
ATOM 715 O O . ARG A 1 96 ? 11.746 -3.795 0.314 1.00 96.88 96 ARG A O 1
ATOM 722 N N . SER A 1 97 ? 11.272 -2.342 -1.343 1.00 97.38 97 SER A N 1
ATOM 723 C CA . SER A 1 97 ? 10.282 -3.160 -2.046 1.00 97.38 97 SER A CA 1
ATOM 724 C C . SER A 1 97 ? 10.627 -3.266 -3.530 1.00 97.38 97 SER A C 1
ATOM 726 O O . SER A 1 97 ? 11.479 -2.527 -4.025 1.00 97.38 97 SER A O 1
ATOM 728 N N . ALA A 1 98 ? 9.975 -4.176 -4.252 1.00 96.81 98 ALA A N 1
ATOM 729 C CA . ALA A 1 98 ? 10.148 -4.331 -5.694 1.00 96.81 98 ALA A CA 1
ATOM 730 C C . ALA A 1 98 ? 8.821 -4.185 -6.446 1.00 96.81 98 ALA A C 1
ATOM 732 O O . ALA A 1 98 ? 7.802 -4.747 -6.043 1.00 96.81 98 ALA A O 1
ATOM 733 N N . PHE A 1 99 ? 8.845 -3.473 -7.570 1.00 93.12 99 PHE A N 1
ATOM 734 C CA . PHE A 1 99 ? 7.691 -3.287 -8.448 1.00 93.12 99 PHE A CA 1
ATOM 735 C C . PHE A 1 99 ? 8.149 -3.282 -9.904 1.00 93.12 99 PHE A C 1
ATOM 737 O O . PHE A 1 99 ? 8.967 -2.449 -10.291 1.00 93.12 99 PHE A O 1
ATOM 744 N N . LEU A 1 100 ? 7.671 -4.240 -10.709 1.00 93.81 100 LEU A N 1
ATOM 745 C CA . LEU A 1 100 ? 8.081 -4.397 -12.114 1.00 93.81 100 LEU A CA 1
ATOM 746 C C . LEU A 1 100 ? 9.615 -4.401 -12.310 1.00 93.81 100 LEU A C 1
ATOM 748 O O . LEU A 1 100 ? 10.141 -3.881 -13.293 1.00 93.81 100 LEU A O 1
ATOM 752 N N . GLY A 1 101 ? 10.344 -4.996 -11.360 1.00 93.12 101 GLY A N 1
ATOM 753 C CA . GLY A 1 101 ? 11.810 -5.059 -11.349 1.00 93.12 101 GLY A CA 1
ATOM 754 C C . GLY A 1 101 ? 12.532 -3.793 -10.880 1.00 93.12 101 GLY A C 1
ATOM 755 O O . GLY A 1 101 ? 13.736 -3.864 -10.649 1.00 93.12 101 GLY A O 1
ATOM 756 N N . ALA A 1 102 ? 11.828 -2.673 -10.701 1.00 94.50 102 ALA A N 1
ATOM 757 C CA . ALA A 1 102 ? 12.376 -1.493 -10.043 1.00 94.50 102 ALA A CA 1
ATOM 758 C C . ALA A 1 102 ? 12.381 -1.683 -8.521 1.00 94.50 102 ALA A C 1
ATOM 760 O O . ALA A 1 102 ? 11.532 -2.385 -7.967 1.00 94.50 102 ALA A O 1
ATOM 761 N N . THR A 1 103 ? 13.326 -1.035 -7.844 1.00 97.25 103 THR A N 1
ATOM 762 C CA . THR A 1 103 ? 13.362 -0.956 -6.381 1.00 97.25 103 THR A CA 1
ATOM 763 C C . THR A 1 103 ? 12.591 0.276 -5.926 1.00 97.25 103 THR A C 1
ATOM 765 O O . THR A 1 103 ? 12.936 1.384 -6.316 1.00 97.25 103 THR A O 1
ATOM 768 N N . ILE A 1 104 ? 11.594 0.093 -5.066 1.00 94.94 104 ILE A N 1
ATOM 769 C CA . ILE A 1 104 ? 10.987 1.180 -4.292 1.00 94.94 104 ILE A CA 1
ATOM 770 C C . ILE A 1 104 ? 11.845 1.386 -3.040 1.00 94.94 104 ILE A C 1
ATOM 772 O O . ILE A 1 104 ? 12.128 0.431 -2.303 1.00 94.94 104 ILE A O 1
ATOM 776 N N . GLY A 1 105 ? 12.286 2.622 -2.825 1.00 95.75 105 GLY A N 1
ATOM 777 C CA . GLY A 1 105 ? 13.144 3.011 -1.714 1.00 95.75 105 GLY A CA 1
ATOM 778 C C . GLY A 1 105 ? 12.438 2.878 -0.367 1.00 95.75 105 GLY A C 1
ATOM 779 O O . GLY A 1 105 ? 11.240 3.140 -0.248 1.00 95.75 105 GLY A O 1
ATOM 780 N N . ALA A 1 106 ? 13.189 2.487 0.663 1.00 97.06 106 ALA A N 1
ATOM 781 C CA . ALA A 1 106 ? 12.680 2.502 2.030 1.00 97.06 106 ALA A CA 1
ATOM 782 C C . ALA A 1 106 ? 12.320 3.936 2.453 1.00 97.06 106 ALA A C 1
ATOM 784 O O . ALA A 1 106 ? 13.024 4.880 2.097 1.00 97.06 106 ALA A O 1
ATOM 785 N N . GLY A 1 107 ? 11.233 4.086 3.208 1.00 97.00 107 GLY A N 1
ATOM 786 C CA . GLY A 1 107 ? 10.689 5.387 3.598 1.00 97.00 107 GLY A CA 1
ATOM 787 C C . GLY A 1 107 ? 9.762 6.016 2.556 1.00 97.00 107 GLY A C 1
ATOM 788 O O . GLY A 1 107 ? 9.203 7.070 2.834 1.00 97.00 107 GLY A O 1
ATOM 789 N N . THR A 1 108 ? 9.556 5.372 1.400 1.00 96.00 108 THR A N 1
ATOM 790 C CA . THR A 1 108 ? 8.503 5.776 0.454 1.00 96.00 108 THR A CA 1
ATOM 791 C C . THR A 1 108 ? 7.156 5.720 1.164 1.00 96.00 108 THR A C 1
ATOM 793 O O . THR A 1 108 ? 6.846 4.722 1.815 1.00 96.00 108 THR A O 1
ATOM 796 N N . VAL A 1 109 ? 6.355 6.770 1.043 1.00 96.44 109 VAL A N 1
ATOM 797 C CA . VAL A 1 109 ? 5.036 6.868 1.667 1.00 96.44 109 VAL A CA 1
ATOM 798 C C . VAL A 1 109 ? 3.938 6.785 0.620 1.00 96.44 109 VAL A C 1
ATOM 800 O O . VAL A 1 109 ? 4.109 7.213 -0.519 1.00 96.44 109 VAL A O 1
ATOM 803 N N . GLY A 1 110 ? 2.795 6.230 1.005 1.00 91.06 110 GLY A N 1
ATOM 804 C CA . GLY A 1 110 ? 1.586 6.212 0.193 1.00 91.06 110 GLY A CA 1
ATOM 805 C C . GLY A 1 110 ? 0.358 6.520 1.032 1.00 91.06 110 GLY A C 1
ATOM 806 O O . GLY A 1 110 ? 0.318 6.203 2.222 1.00 91.06 110 GLY A O 1
ATOM 807 N N . SER A 1 111 ? -0.654 7.125 0.419 1.00 91.56 111 SER A N 1
ATOM 808 C CA . SER A 1 111 ? -1.940 7.363 1.073 1.00 91.56 111 SER A CA 1
ATOM 809 C C . SER A 1 111 ? -3.116 7.025 0.165 1.00 91.56 111 SER A C 1
ATOM 811 O O . SER A 1 111 ? -2.990 7.035 -1.060 1.00 91.56 111 SER A O 1
ATOM 813 N N . ILE A 1 112 ? -4.259 6.718 0.771 1.00 86.38 112 ILE A N 1
ATOM 814 C CA . ILE A 1 112 ? -5.546 6.547 0.098 1.00 86.38 112 ILE A CA 1
ATOM 815 C C . ILE A 1 112 ? -6.665 7.106 0.981 1.00 86.38 112 ILE A C 1
ATOM 817 O O . ILE A 1 112 ? -6.683 6.856 2.182 1.00 86.38 112 ILE A O 1
ATOM 821 N N . ASP A 1 113 ? -7.612 7.834 0.393 1.00 88.94 113 ASP A N 1
ATOM 822 C CA . ASP A 1 113 ? -8.861 8.253 1.033 1.00 88.94 113 ASP A CA 1
ATOM 823 C C . ASP A 1 113 ? -10.024 8.024 0.060 1.00 88.94 113 ASP A C 1
ATOM 825 O O . ASP A 1 113 ? -10.183 8.731 -0.943 1.00 88.94 113 ASP A O 1
ATOM 829 N N . THR A 1 114 ? -10.846 7.014 0.354 1.00 85.00 114 THR A N 1
ATOM 830 C CA . THR A 1 114 ? -12.014 6.661 -0.461 1.00 85.00 114 THR A CA 1
ATOM 831 C C . THR A 1 114 ? -13.283 7.413 -0.068 1.00 85.00 114 THR A C 1
ATOM 833 O O . THR A 1 114 ? -14.311 7.221 -0.716 1.00 85.00 114 THR A O 1
ATOM 836 N N . ARG A 1 115 ? -13.255 8.253 0.978 1.00 86.12 115 ARG A N 1
ATOM 837 C CA . ARG A 1 115 ? -14.387 9.143 1.300 1.00 86.12 115 ARG A CA 1
ATOM 838 C C . ARG A 1 115 ? -14.475 10.298 0.322 1.00 86.12 115 ARG A C 1
ATOM 840 O O . ARG A 1 115 ? -15.558 10.825 0.075 1.00 86.12 115 ARG A O 1
ATOM 847 N N . GLN A 1 116 ? -13.327 10.715 -0.202 1.00 80.81 116 GLN A N 1
ATOM 848 C CA . GLN A 1 116 ? -13.266 11.771 -1.195 1.00 80.81 116 GLN A CA 1
ATOM 849 C C . GLN A 1 116 ? -13.867 11.265 -2.508 1.00 80.81 116 GLN A C 1
ATOM 851 O O . GLN A 1 116 ? -13.733 10.095 -2.867 1.00 80.81 116 GLN A O 1
ATOM 856 N N . LYS A 1 117 ? -14.585 12.143 -3.211 1.00 81.50 117 LYS A N 1
ATOM 857 C CA . LYS A 1 117 ? -15.165 11.855 -4.524 1.00 81.50 117 LYS A CA 1
ATOM 858 C C . LYS A 1 117 ? -14.668 12.918 -5.504 1.00 81.50 117 LYS A C 1
ATOM 860 O O . LYS A 1 117 ? -15.078 14.069 -5.367 1.00 81.50 117 LYS A O 1
ATOM 865 N N . PRO A 1 118 ? -13.809 12.561 -6.476 1.00 79.44 118 PRO A N 1
ATOM 866 C CA . PRO A 1 118 ? -13.202 11.237 -6.700 1.00 79.44 118 PRO A CA 1
ATOM 867 C C . PRO A 1 118 ? -12.302 10.781 -5.536 1.00 79.44 118 PRO A C 1
ATOM 869 O O . PRO A 1 118 ? -11.765 11.626 -4.820 1.00 79.44 118 PRO A O 1
ATOM 872 N N . LEU A 1 119 ? -12.128 9.460 -5.359 1.00 79.50 119 LEU A N 1
ATOM 873 C CA . LEU A 1 119 ? -11.198 8.943 -4.342 1.00 79.50 119 LEU A CA 1
ATOM 874 C C . LEU A 1 119 ? -9.807 9.503 -4.597 1.00 79.50 119 LEU A C 1
ATOM 876 O O . LEU A 1 119 ? -9.449 9.718 -5.757 1.00 79.50 119 LEU A O 1
ATOM 880 N N . ARG A 1 120 ? -9.045 9.739 -3.534 1.00 81.06 120 ARG A N 1
ATOM 881 C CA . ARG A 1 120 ? -7.690 10.284 -3.621 1.00 81.06 120 ARG A CA 1
ATOM 882 C C . ARG A 1 120 ? -6.683 9.241 -3.195 1.00 81.06 120 ARG A C 1
ATOM 884 O O . ARG A 1 120 ? -6.936 8.471 -2.273 1.00 81.06 120 ARG A O 1
ATOM 891 N N . PHE A 1 121 ? -5.538 9.246 -3.850 1.00 82.88 121 PHE A N 1
ATOM 892 C CA . PHE A 1 121 ? -4.362 8.518 -3.406 1.00 82.88 121 PHE A CA 1
ATOM 893 C C . PHE A 1 121 ? -3.124 9.337 -3.730 1.00 82.88 121 PHE A C 1
ATOM 895 O O . PHE A 1 121 ? -3.133 10.148 -4.656 1.00 82.88 121 PHE A O 1
ATOM 902 N N . SER A 1 122 ? -2.063 9.119 -2.969 1.00 86.31 122 SER A N 1
ATOM 903 C CA . SER A 1 122 ? -0.773 9.747 -3.224 1.00 86.31 122 SER A CA 1
ATOM 904 C C . SER A 1 122 ? 0.366 8.773 -2.984 1.00 86.31 122 SER A C 1
ATOM 906 O O . SER A 1 122 ? 0.193 7.731 -2.343 1.00 86.31 122 SER A O 1
ATOM 908 N N . GLY A 1 123 ? 1.532 9.112 -3.515 1.00 88.56 123 GLY A N 1
ATOM 909 C CA . GLY A 1 123 ? 2.771 8.403 -3.256 1.00 88.56 123 GLY A CA 1
ATOM 910 C C . GLY A 1 123 ? 3.957 9.341 -3.379 1.00 88.56 123 GLY A C 1
ATOM 911 O O . GLY A 1 123 ? 4.002 10.159 -4.291 1.00 88.56 123 GLY A O 1
ATOM 912 N N . ASP A 1 124 ? 4.905 9.216 -2.467 1.00 92.19 124 ASP A N 1
ATOM 913 C CA . ASP A 1 124 ? 6.093 10.056 -2.424 1.00 92.19 124 ASP A CA 1
ATOM 914 C C . ASP A 1 124 ? 7.287 9.213 -1.984 1.00 92.19 124 ASP A C 1
ATOM 916 O O . ASP A 1 124 ? 7.237 8.552 -0.943 1.00 92.19 124 ASP A O 1
ATOM 920 N N . GLY A 1 125 ? 8.335 9.165 -2.802 1.00 93.12 125 GLY A N 1
ATOM 921 C CA . GLY A 1 125 ? 9.539 8.436 -2.435 1.00 93.12 125 GLY A CA 1
ATOM 922 C C . GLY A 1 125 ? 10.521 8.174 -3.565 1.00 93.12 125 GLY A C 1
ATOM 923 O O . GLY A 1 125 ? 10.402 8.660 -4.690 1.00 93.12 125 GLY A O 1
ATOM 924 N N . GLY A 1 126 ? 11.536 7.378 -3.239 1.00 92.06 126 GLY A N 1
ATOM 925 C CA . GLY A 1 126 ? 12.582 6.977 -4.171 1.00 92.06 126 GLY A CA 1
ATOM 926 C C . GLY A 1 126 ? 12.187 5.754 -4.990 1.00 92.06 126 GLY A C 1
ATOM 927 O O . GLY A 1 126 ? 11.604 4.800 -4.473 1.00 92.06 126 GLY A O 1
ATOM 928 N N . ILE A 1 127 ? 12.569 5.748 -6.261 1.00 91.88 127 ILE A N 1
ATOM 929 C CA . ILE A 1 127 ? 12.469 4.580 -7.127 1.00 91.88 127 ILE A CA 1
ATOM 930 C C . ILE A 1 127 ? 13.725 4.445 -7.983 1.00 91.88 127 ILE A C 1
ATOM 932 O O . ILE A 1 127 ? 14.179 5.400 -8.613 1.00 91.88 127 ILE A O 1
ATOM 936 N N . ASP A 1 128 ? 14.274 3.237 -8.023 1.00 93.50 128 ASP A N 1
ATOM 937 C CA . ASP A 1 128 ? 15.512 2.934 -8.724 1.00 93.50 128 ASP A CA 1
ATOM 938 C C . ASP A 1 128 ? 15.316 1.833 -9.759 1.00 93.50 128 ASP A C 1
ATOM 940 O O . ASP A 1 128 ? 14.686 0.808 -9.492 1.00 93.50 128 ASP A O 1
ATOM 944 N N . GLY A 1 129 ? 15.929 2.001 -10.930 1.00 92.31 129 GLY A N 1
ATOM 945 C CA . GLY A 1 129 ? 16.024 0.928 -11.914 1.00 92.31 129 GLY A CA 1
ATOM 946 C C . GLY A 1 129 ? 14.743 0.686 -12.717 1.00 92.31 129 GLY A C 1
ATOM 947 O O . GLY A 1 129 ? 14.481 -0.447 -13.120 1.00 92.31 129 GLY A O 1
ATOM 948 N N . ILE A 1 130 ? 13.938 1.721 -12.971 1.00 91.00 130 ILE A N 1
ATOM 949 C CA . ILE A 1 130 ? 12.746 1.629 -13.823 1.00 91.00 130 ILE A CA 1
ATOM 950 C C . ILE A 1 130 ? 13.170 1.299 -15.249 1.00 91.00 130 ILE A C 1
ATOM 952 O O . ILE A 1 130 ? 13.638 2.172 -15.973 1.00 91.00 130 ILE A O 1
ATOM 956 N N . ASN A 1 131 ? 12.941 0.065 -15.689 1.00 92.69 131 ASN A N 1
ATOM 957 C CA . ASN A 1 131 ? 13.032 -0.285 -17.101 1.00 92.69 131 ASN A CA 1
ATOM 958 C C . ASN A 1 131 ? 11.756 0.178 -17.823 1.00 92.69 131 ASN A C 1
ATOM 960 O O . ASN A 1 131 ? 10.683 -0.392 -17.612 1.00 92.69 131 ASN A O 1
ATOM 964 N N . LEU A 1 132 ? 11.873 1.194 -18.683 1.00 87.38 132 LEU A N 1
ATOM 965 C CA . LEU A 1 132 ? 10.716 1.844 -19.312 1.00 87.38 132 LEU A CA 1
ATOM 966 C C . LEU A 1 132 ? 9.880 0.872 -20.153 1.00 87.38 132 LEU A C 1
ATOM 968 O O . LEU A 1 132 ? 8.657 0.866 -20.039 1.00 87.38 132 LEU A O 1
ATOM 972 N N . LYS A 1 133 ? 10.524 -0.030 -20.903 1.00 90.25 133 LYS A N 1
ATOM 973 C CA . LYS A 1 133 ? 9.824 -1.056 -21.688 1.00 90.25 133 LYS A CA 1
ATOM 974 C C . LYS A 1 133 ? 9.015 -1.997 -20.791 1.00 90.25 133 LYS A C 1
ATOM 976 O O . LYS A 1 133 ? 7.839 -2.224 -21.063 1.00 90.25 133 LYS A O 1
ATOM 981 N N . ARG A 1 134 ? 9.616 -2.508 -19.709 1.00 92.00 134 ARG A N 1
ATOM 982 C CA . ARG A 1 134 ? 8.946 -3.415 -18.758 1.00 92.00 134 ARG A CA 1
ATOM 983 C C . ARG A 1 134 ? 7.783 -2.730 -18.043 1.00 92.00 134 ARG A C 1
ATOM 985 O O . ARG A 1 134 ? 6.739 -3.348 -17.862 1.00 92.00 134 ARG A O 1
ATOM 992 N N . PHE A 1 135 ? 7.942 -1.460 -17.672 1.00 88.81 135 PHE A N 1
ATOM 993 C CA . PHE A 1 135 ? 6.858 -0.659 -17.102 1.00 88.81 135 PHE A CA 1
ATOM 994 C C . PHE A 1 135 ? 5.729 -0.436 -18.108 1.00 88.81 135 PHE A C 1
ATOM 996 O O . PHE A 1 135 ? 4.566 -0.625 -17.766 1.00 88.81 135 PHE A O 1
ATOM 1003 N N . GLY A 1 136 ? 6.063 -0.108 -19.358 1.00 85.12 136 GLY A N 1
ATOM 1004 C CA . GLY A 1 136 ? 5.087 0.039 -20.432 1.00 85.12 136 GLY A CA 1
ATOM 1005 C C . GLY A 1 136 ? 4.305 -1.240 -20.720 1.00 85.12 136 GLY A C 1
ATOM 1006 O O . GLY A 1 136 ? 3.106 -1.181 -20.961 1.00 85.12 136 GLY A O 1
ATOM 1007 N N . GLU A 1 137 ? 4.959 -2.400 -20.668 1.00 89.38 137 GLU A N 1
ATOM 1008 C CA . GLU A 1 137 ? 4.306 -3.705 -20.823 1.00 89.38 137 GLU A CA 1
ATOM 1009 C C . GLU A 1 137 ? 3.440 -4.067 -19.614 1.00 89.38 137 GLU A C 1
ATOM 1011 O O . GLU A 1 137 ? 2.310 -4.510 -19.789 1.00 89.38 137 GLU A O 1
ATOM 1016 N N . GLY A 1 138 ? 3.945 -3.858 -18.394 1.00 85.44 138 GLY A N 1
ATOM 1017 C CA . GLY A 1 138 ? 3.230 -4.205 -17.166 1.00 85.44 138 GLY A CA 1
ATOM 1018 C C . GLY A 1 138 ? 2.018 -3.316 -16.883 1.00 85.44 138 GLY A C 1
ATOM 1019 O O . GLY A 1 138 ? 1.012 -3.799 -16.375 1.00 85.44 138 GLY A O 1
ATOM 1020 N N . LEU A 1 139 ? 2.103 -2.026 -17.213 1.00 84.06 139 LEU A N 1
ATOM 1021 C CA . LEU A 1 139 ? 1.048 -1.038 -16.957 1.00 84.06 139 LEU A CA 1
ATOM 1022 C C . LEU A 1 139 ? 0.187 -0.732 -18.192 1.00 84.06 139 LEU A C 1
ATOM 1024 O O . LEU A 1 139 ? -0.671 0.140 -18.124 1.00 84.06 139 LEU A O 1
ATOM 1028 N N . ASP A 1 140 ? 0.437 -1.420 -19.307 1.00 83.31 140 ASP A N 1
ATOM 1029 C CA . ASP A 1 140 ? -0.194 -1.186 -20.612 1.00 83.31 140 ASP A CA 1
ATOM 1030 C C . ASP A 1 140 ? -0.104 0.274 -21.102 1.00 83.31 140 ASP A C 1
ATOM 1032 O O . ASP A 1 140 ? -1.047 0.879 -21.609 1.00 83.31 140 ASP A O 1
ATOM 1036 N N . VAL A 1 141 ? 1.083 0.864 -20.960 1.00 79.75 141 VAL A N 1
ATOM 1037 C CA . VAL A 1 141 ? 1.367 2.238 -21.383 1.00 79.75 141 VAL A CA 1
ATOM 1038 C C . VAL A 1 141 ? 2.110 2.209 -22.716 1.00 79.75 141 VAL A C 1
ATOM 1040 O O . VAL A 1 141 ? 3.327 2.026 -22.777 1.00 79.75 141 VAL A O 1
ATOM 1043 N N . GLY A 1 142 ? 1.367 2.407 -23.808 1.00 79.50 142 GLY A N 1
ATOM 1044 C CA . GLY A 1 142 ? 1.861 2.252 -25.182 1.00 79.50 142 GLY A CA 1
ATOM 1045 C C . GLY A 1 142 ? 3.139 3.033 -25.507 1.00 79.50 142 GLY A C 1
ATOM 1046 O O . GLY A 1 142 ? 4.054 2.488 -26.120 1.00 79.50 142 GLY A O 1
ATOM 1047 N N . TRP A 1 143 ? 3.246 4.290 -25.069 1.00 77.38 143 TRP A N 1
ATOM 1048 C CA . TRP A 1 143 ? 4.406 5.126 -25.396 1.00 77.38 143 TRP A CA 1
ATOM 1049 C C . TRP A 1 143 ? 5.691 4.665 -24.699 1.00 77.38 143 TRP A C 1
ATOM 1051 O O . TRP A 1 143 ? 6.754 4.773 -25.297 1.00 77.38 143 TRP A O 1
ATOM 1061 N N . LEU A 1 144 ? 5.611 4.077 -23.500 1.00 81.81 144 LEU A N 1
ATOM 1062 C CA . LEU A 1 144 ? 6.769 3.521 -22.784 1.00 81.81 144 LEU A CA 1
ATOM 1063 C C . LEU A 1 144 ? 7.366 2.286 -23.481 1.00 81.81 144 LEU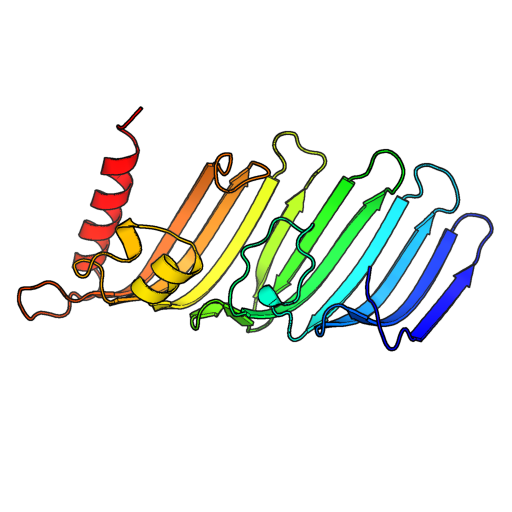 A C 1
ATOM 1065 O O . LEU A 1 144 ? 8.505 1.905 -23.218 1.00 81.81 144 LEU A O 1
ATOM 1069 N N . ARG A 1 145 ? 6.600 1.662 -24.382 1.00 86.69 145 ARG A N 1
ATOM 1070 C CA . ARG A 1 145 ? 7.001 0.467 -25.136 1.00 86.69 145 ARG A CA 1
ATOM 1071 C C . ARG A 1 145 ? 7.756 0.808 -26.422 1.00 86.69 145 ARG A C 1
ATOM 1073 O O . ARG A 1 145 ? 8.333 -0.088 -27.036 1.00 86.69 145 ARG A O 1
ATOM 1080 N N . ASP A 1 146 ? 7.746 2.072 -26.846 1.00 86.69 146 ASP A N 1
ATOM 1081 C CA . ASP A 1 146 ? 8.432 2.502 -28.060 1.00 86.69 146 ASP A CA 1
ATOM 1082 C C . ASP A 1 146 ? 9.959 2.398 -27.868 1.00 86.69 146 ASP A C 1
ATOM 1084 O O . ASP A 1 146 ? 10.496 2.981 -26.919 1.00 86.69 146 ASP A O 1
ATOM 1088 N N . PRO A 1 147 ? 10.687 1.697 -28.762 1.00 87.50 147 PRO A N 1
ATOM 1089 C CA . PRO A 1 147 ? 12.135 1.537 -28.668 1.00 87.50 147 PRO A CA 1
ATOM 1090 C C . PRO A 1 147 ? 12.921 2.845 -28.525 1.00 87.50 147 PRO A C 1
ATOM 1092 O O . PRO A 1 147 ? 14.030 2.820 -27.999 1.00 87.50 147 PRO A O 1
ATOM 1095 N N . ARG A 1 148 ? 12.376 3.990 -28.965 1.00 85.06 148 ARG A N 1
ATOM 1096 C CA . ARG A 1 148 ? 13.030 5.301 -28.787 1.00 85.06 148 ARG A CA 1
ATOM 1097 C C . ARG A 1 148 ? 13.160 5.741 -27.325 1.00 85.06 148 ARG A C 1
ATOM 1099 O O . ARG A 1 148 ? 13.942 6.642 -27.041 1.00 85.06 148 ARG A O 1
ATOM 1106 N N . TYR A 1 149 ? 12.389 5.135 -26.425 1.00 81.12 149 TYR A N 1
ATOM 1107 C CA . TYR A 1 149 ? 12.447 5.357 -24.981 1.00 81.12 149 TYR A CA 1
ATOM 1108 C C . TYR A 1 149 ? 13.053 4.160 -24.245 1.00 81.12 149 TYR A C 1
ATOM 1110 O O . TYR A 1 149 ? 12.888 4.033 -23.036 1.00 81.12 149 TYR A O 1
ATOM 1118 N N . ALA A 1 150 ? 13.747 3.261 -24.947 1.00 85.50 150 ALA A N 1
ATOM 1119 C CA . ALA A 1 150 ? 14.436 2.159 -24.297 1.00 85.50 150 ALA A CA 1
ATOM 1120 C C . ALA A 1 150 ? 15.508 2.694 -23.336 1.00 85.50 150 ALA A C 1
ATOM 1122 O O . ALA A 1 150 ? 16.388 3.473 -23.717 1.00 85.50 150 ALA A O 1
ATOM 1123 N N . GLY A 1 151 ? 15.430 2.253 -22.083 1.00 87.44 151 GLY A N 1
ATOM 1124 C CA . GLY A 1 151 ? 16.366 2.669 -21.057 1.00 87.44 151 GLY A CA 1
ATOM 1125 C C . GLY A 1 151 ? 15.887 2.404 -19.640 1.00 87.44 151 GLY A C 1
ATOM 1126 O O . GLY A 1 151 ? 14.797 1.860 -19.418 1.00 87.44 151 GLY A O 1
ATOM 1127 N N . THR A 1 152 ? 16.736 2.818 -18.704 1.00 89.06 152 THR A N 1
ATOM 1128 C CA . THR A 1 152 ? 16.505 2.701 -17.267 1.00 89.06 152 THR A CA 1
ATOM 1129 C C . THR A 1 152 ? 16.495 4.080 -16.621 1.00 89.06 152 THR A C 1
ATOM 1131 O O . THR A 1 152 ? 17.337 4.923 -16.937 1.00 89.06 152 THR A O 1
ATOM 1134 N N . VAL A 1 153 ? 15.549 4.315 -15.713 1.00 85.88 153 VAL A N 1
ATOM 1135 C CA . VAL A 1 153 ? 15.392 5.587 -15.001 1.00 85.88 153 VAL A CA 1
ATOM 1136 C C . VAL A 1 153 ? 15.350 5.349 -13.492 1.00 85.88 153 VAL A C 1
ATOM 1138 O O . VAL A 1 153 ? 14.714 4.410 -13.020 1.00 85.88 153 VAL A O 1
ATOM 1141 N N . SER A 1 154 ? 16.012 6.218 -12.737 1.00 89.06 154 SER A N 1
ATOM 1142 C CA . SER A 1 154 ? 15.937 6.297 -11.279 1.00 89.06 154 SER A CA 1
ATOM 1143 C C . SER A 1 154 ? 15.676 7.734 -10.848 1.00 89.06 154 SER A C 1
ATOM 1145 O O . SER A 1 154 ? 16.124 8.690 -11.496 1.00 89.06 154 SER A O 1
ATOM 1147 N N . GLY A 1 155 ? 15.006 7.908 -9.720 1.00 87.06 155 GLY A N 1
ATOM 1148 C CA . GLY A 1 155 ? 14.718 9.230 -9.201 1.00 87.06 155 GLY A CA 1
ATOM 1149 C C . GLY A 1 155 ? 13.844 9.222 -7.965 1.00 87.06 155 GLY A C 1
ATOM 1150 O O . GLY A 1 155 ? 13.565 8.186 -7.366 1.00 87.06 155 GLY A O 1
ATOM 1151 N N . HIS A 1 156 ? 13.412 10.419 -7.606 1.00 88.69 156 HIS A N 1
ATOM 1152 C CA . HIS A 1 156 ? 12.342 10.620 -6.648 1.00 88.69 156 HIS A CA 1
ATOM 1153 C C . HIS A 1 156 ? 11.050 10.874 -7.416 1.00 88.69 156 HIS A C 1
ATOM 1155 O O . HIS A 1 156 ? 11.076 11.583 -8.426 1.00 88.69 156 HIS A O 1
ATOM 1161 N N . PHE A 1 157 ? 9.941 10.321 -6.950 1.00 81.94 157 PHE A N 1
ATOM 1162 C CA . PHE A 1 157 ? 8.622 10.611 -7.488 1.00 81.94 157 PHE A CA 1
ATOM 1163 C C . PHE A 1 157 ? 7.750 11.215 -6.397 1.00 81.94 157 PHE A C 1
ATOM 1165 O O . PHE A 1 157 ? 7.808 10.804 -5.241 1.00 81.94 157 PHE A O 1
ATOM 1172 N N . HIS A 1 158 ? 6.943 12.182 -6.799 1.00 83.94 158 HIS A N 1
ATOM 1173 C CA . HIS A 1 158 ? 5.769 12.623 -6.084 1.00 83.94 158 HIS A CA 1
ATOM 1174 C C . HIS A 1 158 ? 4.581 12.384 -7.012 1.00 83.94 158 HIS A C 1
ATOM 1176 O O . HIS A 1 158 ? 4.638 12.716 -8.197 1.00 83.94 158 HIS A O 1
ATOM 1182 N N . MET A 1 159 ? 3.526 11.749 -6.518 1.00 78.31 159 MET A N 1
ATOM 1183 C CA . MET A 1 159 ? 2.303 11.540 -7.277 1.00 78.31 159 MET A CA 1
ATOM 1184 C C . MET A 1 159 ? 1.085 11.829 -6.417 1.00 78.31 159 MET A C 1
ATOM 1186 O O . MET A 1 159 ? 0.953 11.324 -5.304 1.00 78.31 159 MET A O 1
ATOM 1190 N N . ASP A 1 160 ? 0.159 12.565 -7.006 1.00 75.94 160 ASP A N 1
ATOM 1191 C CA . ASP A 1 160 ? -1.213 12.699 -6.565 1.00 75.94 160 ASP A CA 1
ATOM 1192 C C . ASP A 1 160 ? -2.115 12.128 -7.645 1.00 75.94 160 ASP A C 1
ATOM 1194 O O . ASP A 1 160 ? -1.981 12.426 -8.837 1.00 75.94 160 ASP A O 1
ATOM 1198 N N . GLY A 1 161 ? -3.065 11.313 -7.218 1.00 66.44 161 GLY A N 1
ATOM 1199 C CA . GLY A 1 161 ? -4.038 10.730 -8.106 1.00 66.44 161 GLY A CA 1
ATOM 1200 C C . GLY A 1 161 ? -5.453 10.856 -7.584 1.00 66.44 161 GLY A C 1
ATOM 1201 O O . GLY A 1 161 ? -5.711 10.935 -6.379 1.00 66.44 161 GLY A O 1
ATOM 1202 N N . ALA A 1 162 ? -6.389 10.892 -8.525 1.00 70.44 162 ALA A N 1
ATOM 1203 C CA . ALA A 1 162 ? -7.803 10.822 -8.218 1.00 70.44 162 ALA A CA 1
ATOM 1204 C C . ALA A 1 162 ? -8.528 9.884 -9.181 1.00 70.44 162 ALA A C 1
ATOM 1206 O O . ALA A 1 162 ? -8.219 9.881 -10.369 1.00 70.44 162 ALA A O 1
ATOM 1207 N N . GLY A 1 163 ? -9.498 9.122 -8.672 1.00 60.34 163 GLY A N 1
ATOM 1208 C CA . GLY A 1 163 ? -10.366 8.258 -9.479 1.00 60.34 163 GLY A CA 1
ATOM 1209 C C . GLY A 1 163 ? -10.233 6.763 -9.180 1.00 60.34 163 GLY A C 1
ATOM 1210 O O . GLY A 1 163 ? -9.361 6.323 -8.440 1.00 60.34 163 GLY A O 1
ATOM 1211 N N . THR A 1 164 ? -11.152 5.971 -9.734 1.00 52.31 164 THR A N 1
ATOM 1212 C CA . THR A 1 164 ? -11.356 4.544 -9.404 1.00 52.31 164 THR A CA 1
ATOM 1213 C C . THR A 1 164 ? -10.938 3.574 -10.513 1.00 52.31 164 THR A C 1
ATOM 1215 O O . THR A 1 164 ? -11.054 2.363 -10.340 1.00 52.31 164 THR A O 1
ATOM 1218 N N . SER A 1 165 ? -10.489 4.069 -11.668 1.00 44.69 165 SER A N 1
ATOM 1219 C CA . SER A 1 165 ? -10.141 3.238 -12.827 1.00 44.69 165 SER A CA 1
ATOM 1220 C C . SER A 1 165 ? -9.007 3.860 -13.631 1.00 44.69 165 SER A C 1
ATOM 1222 O O . SER A 1 165 ? -8.849 5.078 -13.607 1.00 44.69 165 SER A O 1
ATOM 1224 N N . ALA A 1 166 ? -8.258 3.043 -14.381 1.00 39.84 166 ALA A N 1
ATOM 1225 C CA . ALA A 1 166 ? -7.196 3.509 -15.283 1.00 39.84 166 ALA A CA 1
ATOM 1226 C C . ALA A 1 166 ? -7.668 4.600 -16.267 1.00 39.84 166 ALA A C 1
ATOM 1228 O O . ALA A 1 166 ? -6.878 5.453 -16.651 1.00 39.84 166 ALA A O 1
ATOM 1229 N N . ALA A 1 167 ? -8.959 4.608 -16.620 1.00 31.50 167 ALA A N 1
ATOM 1230 C CA . ALA A 1 167 ? -9.581 5.612 -17.485 1.00 31.50 167 ALA A CA 1
ATOM 1231 C C . ALA A 1 167 ? -10.015 6.900 -16.752 1.00 31.50 167 ALA A C 1
ATOM 1233 O O . ALA A 1 167 ? -10.153 7.939 -17.387 1.00 31.50 167 ALA A O 1
ATOM 1234 N N . ALA A 1 168 ? -10.238 6.845 -15.435 1.00 34.06 168 ALA A N 1
ATOM 1235 C CA . ALA A 1 168 ? -10.630 7.988 -14.597 1.00 34.06 168 ALA A CA 1
ATOM 1236 C C . ALA A 1 168 ? -9.464 8.536 -13.754 1.00 34.06 168 ALA A C 1
ATOM 1238 O O . ALA A 1 168 ? -9.675 9.370 -12.877 1.00 34.06 168 ALA A O 1
ATOM 1239 N N . LEU A 1 169 ? -8.263 8.006 -13.985 1.00 38.03 169 LEU A N 1
ATOM 1240 C CA . LEU A 1 169 ? -7.043 8.253 -13.235 1.00 38.03 169 LEU A CA 1
ATOM 1241 C C . LEU A 1 169 ? -6.425 9.574 -13.712 1.00 38.03 169 LEU A C 1
ATOM 1243 O O . LEU A 1 169 ? -5.689 9.612 -14.697 1.00 38.03 169 LEU A O 1
ATOM 1247 N N . THR A 1 170 ? -6.708 10.669 -13.008 1.00 41.75 170 THR A N 1
ATOM 1248 C CA . THR A 1 170 ? -5.917 11.895 -13.175 1.00 41.75 170 THR A CA 1
ATOM 1249 C C . THR A 1 170 ? -4.662 11.740 -12.335 1.00 41.75 170 THR A C 1
ATOM 1251 O O . THR A 1 170 ? -4.737 11.850 -11.115 1.00 41.75 170 THR A O 1
ATOM 1254 N N . LEU A 1 171 ? -3.533 11.447 -12.979 1.00 43.62 171 LEU A N 1
ATOM 1255 C CA . LEU A 1 171 ? -2.216 11.389 -12.347 1.00 43.62 171 LEU A CA 1
ATOM 1256 C C . LEU A 1 171 ? -1.511 12.727 -12.559 1.00 43.62 171 LEU A C 1
ATOM 1258 O O . LEU A 1 171 ? -1.144 13.067 -13.684 1.00 43.62 171 LEU A O 1
ATOM 1262 N N . SER A 1 172 ? -1.306 13.478 -11.484 1.00 42.84 172 SER A N 1
ATOM 1263 C CA . SER A 1 172 ? -0.357 14.587 -11.466 1.00 42.84 172 SER A CA 1
ATOM 1264 C C . SER A 1 172 ? 0.829 14.155 -10.629 1.00 42.84 172 SER A C 1
ATOM 1266 O O . SER A 1 172 ? 0.683 13.902 -9.438 1.00 42.84 172 SER A O 1
ATOM 1268 N N . GLY A 1 173 ? 1.993 14.046 -11.250 1.00 45.97 173 GLY A N 1
ATOM 1269 C CA . GLY A 1 173 ? 3.216 13.766 -10.527 1.00 45.97 173 GLY A CA 1
ATOM 1270 C C . GLY A 1 173 ? 4.359 14.574 -11.093 1.00 45.97 173 GLY A C 1
ATOM 1271 O O . GLY A 1 173 ? 4.497 14.700 -12.312 1.00 45.97 173 GLY A O 1
ATOM 1272 N N . ASP A 1 174 ? 5.163 15.131 -10.205 1.00 52.22 174 ASP A N 1
ATOM 1273 C CA . ASP A 1 174 ? 6.492 15.602 -10.529 1.00 52.22 174 ASP A CA 1
ATOM 1274 C C . ASP A 1 174 ? 7.507 14.556 -10.066 1.00 52.22 174 ASP A C 1
ATOM 1276 O O . ASP A 1 174 ? 7.369 13.895 -9.038 1.00 52.22 174 ASP A O 1
ATOM 1280 N N . GLY A 1 175 ? 8.508 14.322 -10.902 1.00 47.31 175 GLY A N 1
ATOM 1281 C CA . GLY A 1 175 ? 9.564 13.369 -10.614 1.00 47.31 175 GLY A CA 1
ATOM 1282 C C . GLY A 1 175 ? 10.898 14.032 -10.860 1.00 47.31 175 GLY A C 1
ATOM 1283 O O . GLY A 1 175 ? 11.149 14.547 -11.952 1.00 47.31 175 GLY A O 1
ATOM 1284 N N . HIS A 1 176 ? 11.776 14.010 -9.864 1.00 54.53 176 HIS A N 1
ATOM 1285 C CA . HIS A 1 176 ? 13.158 14.396 -10.084 1.00 54.53 176 HIS A CA 1
ATOM 1286 C C . HIS A 1 176 ? 13.939 13.168 -10.545 1.00 54.53 176 HIS A C 1
ATOM 1288 O O . HIS A 1 176 ? 14.295 12.297 -9.749 1.00 54.53 176 HIS A O 1
ATOM 1294 N N . VAL A 1 177 ? 14.220 13.108 -11.848 1.00 53.03 177 VAL A N 1
ATOM 1295 C CA . VAL A 1 177 ? 15.091 12.081 -12.422 1.00 53.03 177 VAL A CA 1
ATOM 1296 C C . VAL A 1 177 ? 16.528 12.358 -11.995 1.00 53.03 177 VAL A C 1
ATOM 1298 O O . VAL A 1 177 ? 17.146 13.334 -12.423 1.00 53.03 177 VAL A O 1
ATOM 1301 N N . SER A 1 178 ? 17.064 11.481 -11.156 1.00 42.06 178 SER A N 1
ATOM 1302 C CA . SER A 1 178 ? 18.439 11.581 -10.666 1.00 42.06 178 SER A CA 1
ATOM 1303 C C . SER A 1 178 ? 19.415 10.901 -11.626 1.00 42.06 178 SER A C 1
ATOM 1305 O O . SER A 1 178 ? 20.527 11.390 -11.824 1.00 42.06 178 SER A O 1
ATOM 1307 N N . ILE A 1 179 ? 18.996 9.795 -12.257 1.00 46.41 179 ILE A N 1
ATOM 1308 C CA . ILE A 1 179 ? 19.799 9.033 -13.222 1.00 46.41 179 ILE A CA 1
ATOM 1309 C C . ILE A 1 179 ? 18.879 8.524 -14.335 1.00 46.41 179 ILE A C 1
ATOM 1311 O O . ILE A 1 179 ? 17.871 7.878 -14.067 1.00 46.41 179 ILE A O 1
ATOM 1315 N N . ALA A 1 180 ? 19.233 8.795 -15.589 1.00 47.44 180 ALA A N 1
ATOM 1316 C CA . ALA A 1 180 ? 18.584 8.203 -16.753 1.00 47.44 180 ALA A CA 1
ATOM 1317 C C . ALA A 1 180 ? 19.651 7.687 -17.714 1.00 47.44 180 ALA A C 1
ATOM 1319 O O . ALA A 1 180 ? 20.545 8.436 -18.107 1.00 47.44 180 ALA A O 1
ATOM 1320 N N . GLU A 1 181 ? 19.528 6.420 -18.091 1.00 54.97 181 GLU A N 1
ATOM 1321 C CA . GLU A 1 181 ? 20.296 5.793 -19.160 1.00 54.97 181 GLU A CA 1
ATOM 1322 C C . GLU A 1 181 ? 19.328 5.493 -20.304 1.00 54.97 181 GLU A C 1
ATOM 1324 O O . GLU A 1 181 ? 18.656 4.463 -20.308 1.00 54.97 181 GLU A O 1
ATOM 1329 N N . LEU A 1 182 ? 19.209 6.432 -21.247 1.00 44.62 182 LEU A N 1
ATOM 1330 C CA . LEU A 1 182 ? 18.369 6.296 -22.440 1.00 44.62 182 LEU A CA 1
ATOM 1331 C C . LEU A 1 182 ? 19.249 6.065 -23.669 1.00 44.62 182 LEU A C 1
ATOM 1333 O O . LEU A 1 182 ? 20.252 6.762 -23.855 1.00 44.62 182 LEU A O 1
ATOM 1337 N N . PHE A 1 183 ? 18.844 5.134 -24.531 1.00 46.03 183 PHE A N 1
ATOM 1338 C CA . PHE A 1 183 ? 19.515 4.872 -25.803 1.00 46.03 183 PHE A CA 1
ATOM 1339 C C . PHE A 1 183 ? 18.679 5.411 -26.971 1.00 46.03 183 PHE A C 1
ATOM 1341 O O . PHE A 1 183 ? 17.582 4.929 -27.240 1.00 46.03 183 PHE A O 1
ATOM 1348 N N . ASN A 1 184 ? 19.210 6.398 -27.702 1.00 43.22 184 ASN A N 1
ATOM 1349 C CA . ASN A 1 184 ? 18.656 6.820 -28.994 1.00 43.22 184 ASN A CA 1
ATOM 1350 C C . ASN A 1 184 ? 19.245 5.958 -30.133 1.00 43.22 184 ASN A C 1
ATOM 1352 O O . ASN A 1 184 ? 20.371 5.470 -30.028 1.00 43.22 184 ASN A O 1
ATOM 1356 N N . ARG A 1 185 ? 18.531 5.848 -31.266 1.00 40.09 185 ARG A N 1
ATOM 1357 C CA . ARG A 1 185 ? 18.946 5.196 -32.532 1.00 40.09 185 ARG A CA 1
ATOM 1358 C C . ARG A 1 185 ? 20.251 5.735 -33.150 1.00 40.09 185 ARG A C 1
ATOM 1360 O O . ARG A 1 185 ? 20.676 5.243 -34.187 1.00 40.09 185 ARG A O 1
ATOM 1367 N N . SER A 1 186 ? 20.911 6.696 -32.517 1.00 44.16 186 SER A N 1
ATOM 1368 C CA . SER A 1 186 ? 22.229 7.215 -32.877 1.00 44.16 186 SER A CA 1
ATOM 1369 C C . SER A 1 186 ? 23.249 6.952 -31.759 1.00 44.16 186 SER A C 1
ATOM 1371 O O . SER A 1 186 ? 23.823 7.890 -31.223 1.00 44.16 186 SER A O 1
ATOM 1373 N N . GLY A 1 187 ? 23.420 5.688 -31.353 1.00 36.25 187 GLY A N 1
ATOM 1374 C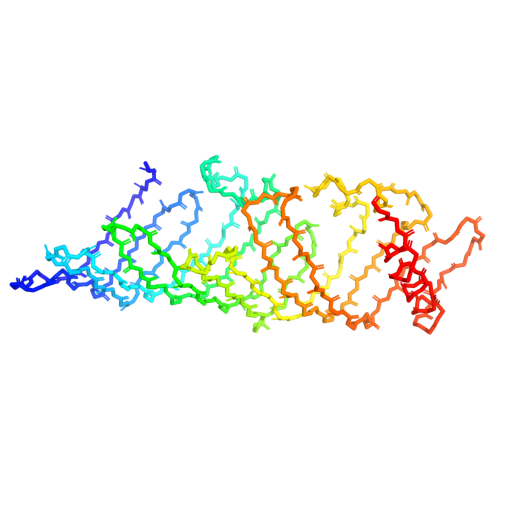 CA . GLY A 1 187 ? 24.637 5.142 -30.720 1.00 36.25 187 GLY A CA 1
ATOM 1375 C C . GLY A 1 187 ? 25.240 5.823 -29.478 1.00 36.25 187 GLY A C 1
ATOM 1376 O O . GLY A 1 187 ? 26.379 5.512 -29.146 1.00 36.25 187 GLY A O 1
ATOM 1377 N N . GLY A 1 188 ? 24.539 6.730 -28.792 1.00 37.19 188 GLY A N 1
ATOM 1378 C CA . GLY A 1 188 ? 25.074 7.486 -27.655 1.00 37.19 188 GLY A CA 1
ATOM 1379 C C . GLY A 1 188 ? 24.185 7.390 -26.419 1.00 37.19 188 GLY A C 1
ATOM 1380 O O . GLY A 1 188 ? 22.988 7.663 -26.498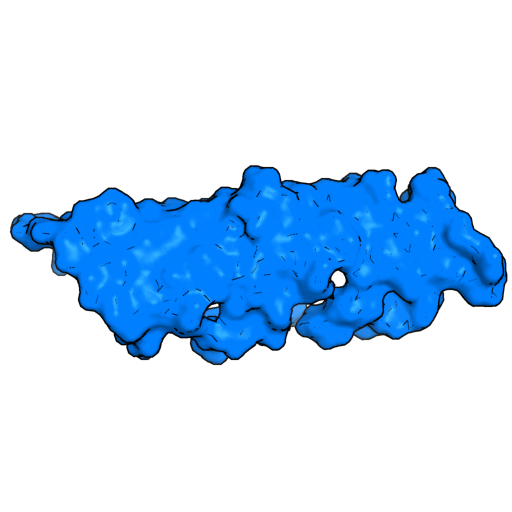 1.00 37.19 188 GLY A O 1
ATOM 1381 N N . ALA A 1 189 ? 24.770 7.017 -25.277 1.00 42.34 189 ALA A N 1
ATOM 1382 C CA . ALA A 1 189 ? 24.112 7.083 -23.975 1.00 42.34 189 ALA A CA 1
ATOM 1383 C C . ALA A 1 189 ? 23.966 8.552 -23.544 1.00 42.34 189 ALA A C 1
ATOM 1385 O O . ALA A 1 189 ? 24.964 9.258 -23.390 1.00 42.34 189 ALA A O 1
ATOM 1386 N N . LEU A 1 190 ? 22.734 9.020 -23.341 1.00 47.78 190 LEU A N 1
ATOM 1387 C CA . LEU A 1 190 ? 22.475 10.381 -22.864 1.00 47.78 190 LEU A CA 1
ATOM 1388 C C . LEU A 1 190 ? 22.566 10.414 -21.335 1.00 47.78 190 LEU A C 1
ATOM 1390 O O . LEU A 1 190 ? 21.838 9.690 -20.664 1.00 47.78 190 LEU A O 1
ATOM 1394 N N . ARG A 1 191 ? 23.443 11.260 -20.775 1.00 49.22 191 ARG A N 1
ATOM 1395 C CA . ARG A 1 191 ? 23.621 11.412 -19.318 1.00 49.22 191 ARG A CA 1
ATOM 1396 C C . ARG A 1 191 ? 22.992 12.709 -18.796 1.00 49.22 191 ARG A C 1
ATOM 1398 O O . ARG A 1 191 ? 23.200 13.789 -19.350 1.00 49.22 191 ARG A O 1
ATOM 1405 N N . GLY A 1 192 ? 22.278 12.614 -17.674 1.00 48.88 192 GLY A N 1
ATOM 1406 C CA . GLY A 1 192 ? 21.913 13.724 -16.779 1.00 48.88 192 GLY A CA 1
ATOM 1407 C C . GLY A 1 192 ? 21.125 14.884 -17.408 1.00 48.88 192 GLY A C 1
ATOM 1408 O O . GLY A 1 192 ? 19.898 14.903 -17.388 1.00 48.88 192 GLY A O 1
ATOM 1409 N N . ARG A 1 193 ? 21.820 15.905 -17.931 1.00 41.19 193 ARG A N 1
ATOM 1410 C CA . ARG A 1 193 ? 21.202 17.183 -18.349 1.00 41.19 193 ARG A CA 1
ATOM 1411 C C . ARG A 1 193 ? 20.469 17.110 -19.689 1.00 41.19 193 ARG A C 1
ATOM 1413 O O . ARG A 1 193 ? 19.574 17.913 -19.943 1.00 41.19 193 ARG A O 1
ATOM 1420 N N . GLU A 1 194 ? 20.854 16.176 -20.552 1.00 42.31 194 GLU A N 1
ATOM 1421 C CA . GLU A 1 194 ? 20.264 16.025 -21.887 1.00 42.31 194 GLU A CA 1
ATOM 1422 C C . GLU A 1 194 ? 18.990 15.170 -21.846 1.00 42.31 194 GLU A C 1
ATOM 1424 O O . GLU A 1 194 ? 17.995 15.517 -22.479 1.00 42.31 194 GLU A O 1
ATOM 1429 N N . ALA A 1 195 ? 18.965 14.150 -20.980 1.00 48.28 195 ALA A N 1
ATOM 1430 C CA . ALA A 1 195 ? 17.764 13.378 -20.664 1.00 48.28 195 ALA A CA 1
ATOM 1431 C C . ALA A 1 195 ? 16.661 14.253 -20.036 1.00 48.28 195 ALA A C 1
ATOM 1433 O O . ALA A 1 195 ? 15.497 14.130 -20.413 1.00 48.28 195 ALA A O 1
ATOM 1434 N N . ARG A 1 196 ? 17.028 15.208 -19.163 1.00 45.97 196 ARG A N 1
ATOM 1435 C CA . ARG A 1 196 ? 16.095 16.176 -18.554 1.00 45.97 196 ARG A CA 1
ATOM 1436 C C . ARG A 1 196 ? 15.333 17.004 -19.596 1.00 45.97 196 ARG A C 1
ATOM 1438 O O . ARG A 1 196 ? 14.115 17.094 -19.533 1.00 45.97 196 ARG A O 1
ATOM 1445 N N . ARG A 1 197 ? 16.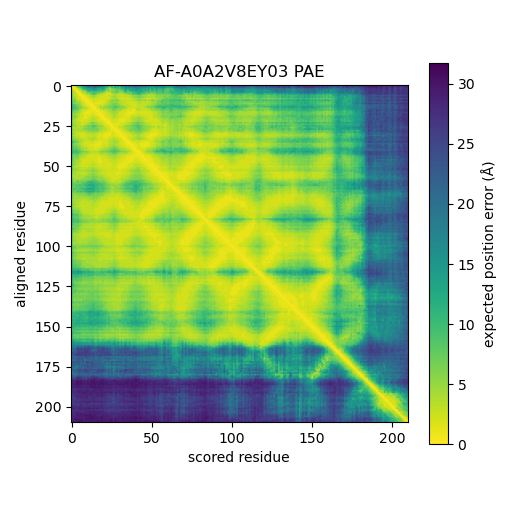025 17.525 -20.618 1.00 47.03 197 ARG A N 1
ATOM 1446 C CA . ARG A 1 197 ? 15.385 18.293 -21.707 1.00 47.03 197 ARG A CA 1
ATOM 1447 C C . ARG A 1 197 ? 14.441 17.459 -22.573 1.00 47.03 197 ARG A C 1
ATOM 1449 O O . ARG A 1 197 ? 13.513 18.013 -23.161 1.00 47.03 197 ARG A O 1
ATOM 1456 N N . VAL A 1 198 ? 14.680 16.153 -22.681 1.00 50.72 198 VAL A N 1
ATOM 1457 C CA . VAL A 1 198 ? 13.780 15.236 -23.391 1.00 50.72 198 VAL A CA 1
ATOM 1458 C C . VAL A 1 198 ? 12.549 14.923 -22.535 1.00 50.72 198 VAL A C 1
ATOM 1460 O O . VAL A 1 198 ? 11.446 14.951 -23.072 1.00 50.72 198 VAL A O 1
ATOM 1463 N N . ALA A 1 199 ? 12.714 14.708 -21.225 1.00 44.94 199 ALA A N 1
ATOM 1464 C CA . ALA A 1 199 ? 11.611 14.470 -20.291 1.00 44.94 199 ALA A CA 1
ATOM 1465 C C . ALA A 1 199 ? 10.656 15.676 -20.181 1.00 44.94 199 ALA A C 1
ATOM 1467 O O . ALA A 1 199 ? 9.449 15.510 -20.358 1.00 44.94 199 ALA A O 1
ATOM 1468 N N . ASP A 1 200 ? 11.189 16.893 -20.016 1.00 43.12 200 ASP A N 1
ATOM 1469 C CA . ASP A 1 200 ? 10.383 18.124 -19.920 1.00 43.12 200 ASP A CA 1
ATOM 1470 C C . ASP A 1 200 ? 9.557 18.361 -21.203 1.00 43.12 200 ASP A C 1
ATOM 1472 O O . ASP A 1 200 ? 8.368 18.677 -21.161 1.00 43.12 200 ASP A O 1
ATOM 1476 N N . ARG A 1 201 ? 10.150 18.084 -22.374 1.00 41.97 201 ARG A N 1
ATOM 1477 C CA . ARG A 1 201 ? 9.482 18.216 -23.681 1.00 41.97 201 ARG A CA 1
ATOM 1478 C C . ARG A 1 201 ? 8.386 17.165 -23.918 1.00 41.97 201 ARG A C 1
ATOM 1480 O O . ARG A 1 201 ? 7.519 17.376 -24.769 1.00 41.97 201 ARG A O 1
ATOM 1487 N N . ILE A 1 202 ? 8.431 16.026 -23.225 1.00 47.25 202 ILE A N 1
ATOM 1488 C CA . ILE A 1 202 ? 7.380 14.995 -23.274 1.00 47.25 202 ILE A CA 1
ATOM 1489 C C . ILE A 1 202 ? 6.208 15.399 -22.371 1.00 47.25 202 ILE A C 1
ATOM 1491 O O . ILE A 1 202 ? 5.059 15.242 -22.784 1.00 47.25 202 ILE A O 1
ATOM 1495 N N . GLY A 1 203 ? 6.487 15.991 -21.203 1.00 37.34 203 GLY A N 1
ATOM 1496 C CA . GLY A 1 203 ? 5.465 16.523 -20.294 1.00 37.34 203 GLY A CA 1
ATOM 1497 C C . GLY A 1 203 ? 4.637 17.665 -20.897 1.00 37.34 203 GLY A C 1
ATOM 1498 O O . GLY A 1 203 ? 3.428 17.724 -20.686 1.00 37.34 203 GLY A O 1
ATOM 1499 N N . GLU A 1 204 ? 5.245 18.532 -21.711 1.00 37.59 204 GLU A N 1
ATOM 1500 C CA . GLU A 1 204 ? 4.532 19.650 -22.351 1.00 37.59 204 GLU A CA 1
ATOM 1501 C C . GLU A 1 204 ? 3.625 19.219 -23.517 1.00 37.59 204 GLU A C 1
ATOM 1503 O O . GLU A 1 204 ? 2.546 19.777 -23.691 1.00 37.59 204 GLU A O 1
ATOM 1508 N N . ARG A 1 205 ? 3.988 18.187 -24.296 1.00 39.59 205 ARG A N 1
ATOM 1509 C CA . ARG A 1 205 ? 3.188 17.775 -25.474 1.00 39.59 205 ARG A CA 1
ATOM 1510 C C . ARG A 1 205 ? 1.907 17.009 -25.150 1.00 39.59 205 ARG A C 1
ATOM 1512 O O . ARG A 1 205 ? 1.086 16.827 -26.047 1.00 39.59 205 ARG A O 1
ATOM 1519 N N . HIS A 1 206 ? 1.735 16.555 -23.913 1.00 42.22 206 HIS A N 1
ATOM 1520 C CA . HIS A 1 206 ? 0.533 15.841 -23.481 1.00 42.22 206 HIS A CA 1
ATOM 1521 C C . HIS A 1 206 ? -0.479 16.724 -22.732 1.00 42.22 206 HIS A C 1
ATOM 1523 O O . HIS A 1 206 ? -1.547 16.226 -22.394 1.00 42.22 206 HIS A O 1
ATOM 1529 N N . ARG A 1 207 ? -0.203 18.026 -22.538 1.00 39.62 207 ARG A N 1
ATOM 1530 C CA . ARG A 1 207 ? -1.209 18.996 -22.054 1.00 39.62 207 ARG A CA 1
ATOM 1531 C C . ARG A 1 207 ? -2.148 19.521 -23.148 1.00 39.62 207 ARG A C 1
ATOM 1533 O O . ARG A 1 207 ? -3.222 19.998 -22.812 1.00 39.62 207 ARG A O 1
ATOM 1540 N N . ASP A 1 208 ? -1.786 19.373 -24.424 1.00 31.33 208 ASP A N 1
ATOM 1541 C CA . ASP A 1 208 ? -2.501 19.984 -25.559 1.00 31.33 208 ASP A CA 1
ATOM 1542 C C . ASP A 1 208 ? -3.174 18.970 -26.501 1.00 31.33 208 ASP A C 1
ATOM 1544 O O . ASP A 1 208 ? -3.186 19.145 -27.723 1.00 31.33 208 ASP A O 1
ATOM 1548 N N . ARG A 1 209 ? -3.762 17.889 -25.975 1.00 29.91 209 ARG A N 1
ATOM 1549 C CA . ARG A 1 209 ? -4.729 17.110 -26.764 1.00 29.91 209 ARG A CA 1
ATOM 1550 C C . ARG A 1 209 ? -6.036 16.913 -25.990 1.00 29.91 209 ARG A C 1
ATOM 1552 O O . ARG A 1 209 ? -5.958 16.392 -24.880 1.00 29.91 209 ARG A O 1
ATOM 1559 N N . PRO A 1 210 ? -7.177 17.364 -26.551 1.00 37.97 210 PRO A N 1
ATOM 1560 C CA . PRO A 1 210 ? -8.493 17.194 -25.945 1.00 37.97 210 PRO A CA 1
ATOM 1561 C C . PRO A 1 210 ? -8.912 15.724 -25.877 1.00 37.97 210 PRO A C 1
ATOM 1563 O O . PRO A 1 210 ? -8.408 14.921 -26.701 1.00 37.97 210 PRO A O 1
#

Foldseek 3Di:
DDKPPWDWDFDDDPFWTWTCWIWICDLNKTKIWRTKIWTPDPQGKIKTWIKIFQDQQLSDDPPQADQNFGWTWIWTKIWIFGNNVTWIWMKIFTDFIDTLNKTWHGRKIKIWTVVDVQTKMKIWGWIFWDQLCSCCVRVVPVVSVPLQFGWTWIWIKIWIWGHDHPVRTDIDMDTDTPFIFGDHPPPDTDTDPVVVVVVVVVVVVVVPDD

Secondary structure (DSSP, 8-state):
--EEEEEEEEEE-SSEEEEEEEEEEETTEEEEEEEEEEESSTT-EEEEEEEEEEE-TTTS-TTS-S----EEEEEEEEEEEETTTTEEEEEEEEPSEEETTEEEPTT-EEEEESSSSS-EEEEEEEEEEEEHHHHHHHTT-GGGGSGGG-EEEEEEEEEEEE-SSTTT-EEEEEEEEEEEEEE-SSS-EE-THHHHHHHHHHHHHTSS--